Protein AF-A0A6F8PWM4-F1 (afdb_monomer_lite)

Secondary structure (DSSP, 8-state):
-----PPP-----HHHHHHTT----------S-------------------------------------SS-EEEEETTGGGTTT-TT-HHHHHHHHHHHHHT--GGGEEEEEGGG--SHHHHHHHHHHHHHTT--EEEES-TT-HHHHHHTTTSEEEE---HHHHHH-HHHHHHHHHHHHHHH-

Radius of gyration: 24.79 Å; chains: 1; bounding box: 44×79×61 Å

Foldseek 3Di:
DDDDDDPDDDDDDPVVCVLVVNPDPPPDPDDDDDDDDDDDDDDDDDDDDDDDDPPPPPPPDPDQPQPPDPAAEEEEEAPCVVCPVPPVDPLNVVVVSVCSVLNHDPVRYHYDHVNVVPDPVSLVVVLCVCVVRVHQEYEYQPVPRVSCVSNVVRHHYDHAHDSVCVVVPVVSVVVVVVVCVVVRD

Sequence (185 aa):
MVSSRTPGALKFSAGFYQVLGIGGWQLRPAFGVQSSELHPMTIEPACAMSEQTPVVLQDALPAPAVVQLASPVVLIGYGLHAFWQDEQALEWRLWVNIMQAFGWQEEQVVFVDSALLMSDDQVFASVEEVIGMGIERLLSMDEGHPINETLSEGVEILTVPNFEALLGDPYAKKSFYQQALKLFG

pLDDT: mean 70.79, std 20.14, range [33.06, 90.94]

Organism: NCBI:txid2675054

Structure (mmCIF, N/CA/C/O backbone):
data_AF-A0A6F8PWM4-F1
#
_entry.id   AF-A0A6F8PWM4-F1
#
loop_
_atom_site.group_PDB
_atom_site.id
_atom_site.type_symbol
_atom_site.label_atom_id
_atom_site.label_alt_id
_atom_site.label_comp_id
_atom_site.label_asym_id
_atom_site.label_entity_id
_atom_site.label_seq_id
_atom_site.pdbx_PDB_ins_code
_atom_site.Cartn_x
_atom_site.Cartn_y
_atom_site.Cartn_z
_atom_site.occupancy
_atom_site.B_iso_or_equiv
_atom_site.auth_seq_id
_atom_site.auth_comp_id
_atom_site.auth_asym_id
_atom_site.auth_atom_id
_atom_site.pdbx_PDB_model_num
ATOM 1 N N . MET A 1 1 ? 9.360 -7.453 47.013 1.00 40.22 1 MET A N 1
ATOM 2 C CA . MET A 1 1 ? 9.091 -8.587 46.103 1.00 40.22 1 MET A CA 1
ATOM 3 C C . MET A 1 1 ? 8.565 -8.008 44.798 1.00 40.22 1 MET A C 1
ATOM 5 O O . MET A 1 1 ? 7.446 -7.520 44.780 1.00 40.22 1 MET A O 1
ATOM 9 N N . VAL A 1 2 ? 9.402 -7.945 43.761 1.00 37.34 2 VAL A N 1
ATOM 10 C CA . VAL A 1 2 ? 9.064 -7.371 42.446 1.00 37.34 2 VAL A CA 1
ATOM 11 C C . VAL A 1 2 ? 8.951 -8.534 41.467 1.00 37.34 2 VAL A C 1
ATOM 13 O O . VAL A 1 2 ? 9.924 -9.253 41.264 1.00 37.34 2 VAL A O 1
ATOM 16 N N . SER A 1 3 ? 7.753 -8.752 40.920 1.00 44.69 3 SER A N 1
ATOM 17 C CA . SER A 1 3 ? 7.512 -9.758 39.882 1.00 44.69 3 SER A CA 1
ATOM 18 C C . SER A 1 3 ? 7.868 -9.170 38.521 1.00 44.69 3 SER A C 1
ATOM 20 O O . SER A 1 3 ? 7.163 -8.302 38.010 1.00 44.69 3 SER A O 1
ATOM 22 N N . SER A 1 4 ? 8.961 -9.641 37.934 1.00 44.44 4 SER A N 1
ATOM 23 C CA . SER A 1 4 ? 9.331 -9.400 36.542 1.00 44.44 4 SER A CA 1
ATOM 24 C C . SER A 1 4 ? 8.469 -10.276 35.624 1.00 44.44 4 SER A C 1
ATOM 26 O O . SER A 1 4 ? 8.591 -11.499 35.623 1.00 44.44 4 SER A O 1
ATOM 28 N N . ARG A 1 5 ? 7.581 -9.658 34.833 1.00 42.25 5 ARG A N 1
ATOM 29 C CA . ARG A 1 5 ? 6.903 -10.327 33.711 1.00 42.25 5 ARG A CA 1
ATOM 30 C C . ARG A 1 5 ? 7.859 -10.386 32.523 1.00 42.25 5 ARG A C 1
ATOM 32 O O . ARG A 1 5 ? 8.237 -9.358 31.972 1.00 42.25 5 ARG A O 1
ATOM 39 N N . THR A 1 6 ? 8.252 -11.594 32.149 1.00 49.81 6 THR A N 1
ATOM 40 C CA . THR A 1 6 ? 8.996 -11.902 30.925 1.00 49.81 6 THR A CA 1
ATOM 41 C C . THR A 1 6 ? 8.067 -11.753 29.709 1.00 49.81 6 THR A C 1
ATOM 43 O O . THR A 1 6 ? 6.953 -12.279 29.762 1.00 49.81 6 THR A O 1
ATOM 46 N N . PRO A 1 7 ? 8.463 -11.080 28.613 1.00 45.91 7 PRO A N 1
ATOM 47 C CA . PRO A 1 7 ? 7.689 -11.099 27.375 1.00 45.91 7 PRO A CA 1
ATOM 48 C C . PRO A 1 7 ? 7.771 -12.490 26.730 1.00 45.91 7 PRO A C 1
ATOM 50 O O . PRO A 1 7 ? 8.851 -13.069 26.594 1.00 45.91 7 PRO A O 1
ATOM 53 N N . GLY A 1 8 ? 6.610 -13.045 26.379 1.00 41.81 8 GLY A N 1
ATOM 54 C CA . GLY A 1 8 ? 6.487 -14.353 25.746 1.00 41.81 8 GLY A CA 1
ATOM 55 C C . GLY A 1 8 ? 7.193 -14.385 24.393 1.00 41.81 8 GLY A C 1
ATOM 56 O O . GLY A 1 8 ? 6.931 -13.559 23.524 1.00 41.81 8 GLY A O 1
ATOM 57 N N . ALA A 1 9 ? 8.091 -15.352 24.217 1.00 46.50 9 ALA A N 1
ATOM 58 C CA . ALA A 1 9 ? 8.705 -15.643 22.932 1.00 46.50 9 ALA A CA 1
ATOM 59 C C . ALA A 1 9 ? 7.622 -16.092 21.938 1.00 46.50 9 ALA A C 1
ATOM 61 O O . ALA A 1 9 ? 6.994 -17.138 22.127 1.00 46.50 9 ALA A O 1
ATOM 62 N N . LEU A 1 10 ? 7.411 -15.303 20.885 1.00 48.91 10 LEU A N 1
ATOM 63 C CA . LEU A 1 10 ? 6.578 -15.675 19.745 1.00 48.91 10 LEU A CA 1
ATOM 64 C C . LEU A 1 10 ? 7.180 -16.926 19.093 1.00 48.91 10 LEU A C 1
ATOM 66 O O . LEU A 1 10 ? 8.285 -16.900 18.550 1.00 48.91 10 LEU A O 1
ATOM 70 N N . LYS A 1 11 ? 6.470 -18.050 19.203 1.00 49.16 11 LYS A N 1
ATOM 71 C CA . LYS A 1 11 ? 6.853 -19.313 18.571 1.00 49.16 11 LYS A CA 1
ATOM 72 C C . LYS A 1 11 ? 6.328 -19.319 17.142 1.00 49.16 11 LYS A C 1
ATOM 74 O O . LYS A 1 11 ? 5.141 -19.527 16.919 1.00 49.16 11 LYS A O 1
ATOM 79 N N . PHE A 1 12 ? 7.222 -19.117 16.183 1.00 52.56 12 PHE A N 1
ATOM 80 C CA . PHE A 1 12 ? 6.925 -19.329 14.771 1.00 52.56 12 PHE A CA 1
ATOM 81 C C . PHE A 1 12 ? 6.742 -20.830 14.527 1.00 52.56 12 PHE A C 1
ATOM 83 O O . PHE A 1 12 ? 7.660 -21.622 14.752 1.00 52.56 12 PHE A O 1
ATOM 90 N N . SER A 1 13 ? 5.539 -21.236 14.128 1.00 56.75 13 SER A N 1
ATOM 91 C CA . SER A 1 13 ? 5.243 -22.622 13.774 1.00 56.75 13 SER A CA 1
ATOM 92 C C . SER A 1 13 ? 5.654 -22.894 12.325 1.00 56.75 13 SER A C 1
ATOM 94 O O . SER A 1 13 ? 5.599 -22.015 11.468 1.00 56.75 13 SER A O 1
ATOM 96 N N . ALA A 1 14 ? 6.057 -24.132 12.031 1.00 53.97 14 ALA A N 1
ATOM 97 C CA . ALA A 1 14 ? 6.468 -24.545 10.687 1.00 53.97 14 ALA A CA 1
ATOM 98 C C . ALA A 1 14 ? 5.367 -24.341 9.621 1.00 53.97 14 ALA A C 1
ATOM 100 O O . ALA A 1 14 ? 5.684 -24.153 8.450 1.00 53.97 14 ALA A O 1
ATOM 101 N N . GLY A 1 15 ? 4.092 -24.305 10.029 1.00 55.19 15 GLY A N 1
ATOM 102 C CA . GLY A 1 15 ? 2.960 -24.030 9.138 1.00 55.19 15 GLY A CA 1
ATOM 103 C C . GLY A 1 15 ? 2.916 -22.591 8.613 1.00 55.19 15 GLY A C 1
ATOM 104 O O . GLY A 1 15 ? 2.465 -22.370 7.495 1.00 55.19 15 GLY A O 1
ATOM 105 N N . PHE A 1 16 ? 3.461 -21.619 9.354 1.00 62.12 16 PHE A N 1
ATOM 106 C CA . PHE A 1 16 ? 3.511 -20.216 8.922 1.00 62.12 16 PHE A CA 1
ATOM 107 C C . PHE A 1 16 ? 4.359 -20.026 7.650 1.00 62.12 16 PHE A C 1
ATOM 109 O O . PHE A 1 16 ? 4.034 -19.214 6.790 1.00 62.12 16 PHE A O 1
ATOM 116 N N . TYR A 1 17 ? 5.420 -20.822 7.482 1.00 58.16 17 TYR A N 1
ATOM 117 C CA . TYR A 1 17 ? 6.299 -20.740 6.311 1.00 58.16 17 TYR A CA 1
ATOM 118 C C . TYR A 1 17 ? 5.702 -21.381 5.051 1.00 58.16 17 TYR A C 1
ATOM 120 O O . TYR A 1 17 ? 6.045 -20.969 3.943 1.00 58.16 17 TYR A O 1
ATOM 128 N N . GLN A 1 18 ? 4.787 -22.343 5.207 1.00 58.44 18 GLN A N 1
ATOM 129 C CA . GLN A 1 18 ? 4.064 -22.944 4.082 1.00 58.44 18 GLN A CA 1
ATOM 130 C C . GLN A 1 18 ? 3.085 -21.955 3.436 1.00 58.44 18 GLN A C 1
ATOM 132 O O . GLN A 1 18 ? 2.985 -21.926 2.213 1.00 58.44 18 GLN A O 1
ATOM 137 N N . VAL A 1 19 ? 2.433 -21.102 4.236 1.00 57.31 19 VAL A N 1
ATOM 138 C CA . VAL A 1 19 ? 1.506 -20.056 3.754 1.00 57.31 19 VAL A CA 1
ATOM 139 C C . VAL A 1 19 ? 2.224 -19.004 2.901 1.00 57.31 19 VAL A C 1
ATOM 141 O O . VAL A 1 19 ? 1.659 -18.479 1.951 1.00 57.31 19 VAL A O 1
ATOM 144 N N . LEU A 1 20 ? 3.505 -18.747 3.174 1.00 58.16 20 LEU A N 1
ATOM 145 C CA . LEU A 1 20 ? 4.320 -17.788 2.421 1.00 58.16 20 LEU A CA 1
ATOM 146 C C . LEU A 1 20 ? 4.862 -18.339 1.088 1.00 58.16 20 LEU A C 1
ATOM 148 O O . LEU A 1 20 ? 5.660 -17.669 0.432 1.00 58.16 20 LEU A O 1
ATOM 152 N N . GLY A 1 21 ? 4.491 -19.563 0.691 1.00 46.62 21 GLY A N 1
ATOM 153 C CA . GLY A 1 21 ? 4.995 -20.194 -0.533 1.00 46.62 21 GLY A CA 1
ATOM 154 C C . GLY A 1 21 ? 6.491 -20.529 -0.486 1.00 46.62 21 GLY A C 1
ATOM 155 O O . GLY A 1 21 ? 7.093 -20.837 -1.516 1.00 46.62 21 GLY A O 1
ATOM 156 N N . ILE A 1 22 ? 7.111 -20.492 0.700 1.00 58.56 22 ILE A N 1
ATOM 157 C CA . ILE A 1 22 ? 8.506 -20.888 0.892 1.00 58.56 22 ILE A CA 1
ATOM 158 C C . ILE A 1 22 ? 8.527 -22.413 0.973 1.00 58.56 22 ILE A C 1
ATOM 160 O O . ILE A 1 22 ? 8.371 -23.015 2.037 1.00 58.56 22 ILE A O 1
ATOM 164 N N . GLY A 1 23 ? 8.697 -23.054 -0.181 1.00 45.88 23 GLY A N 1
ATOM 165 C CA . GLY A 1 23 ? 8.936 -24.487 -0.258 1.00 45.88 23 GLY A CA 1
ATOM 166 C C . GLY A 1 23 ? 10.136 -24.888 0.605 1.00 45.88 23 GLY A C 1
ATOM 167 O O . GLY A 1 23 ? 11.262 -24.475 0.347 1.00 45.88 23 GLY A O 1
ATOM 168 N N . GLY A 1 24 ? 9.872 -25.695 1.636 1.00 48.84 24 GLY A N 1
ATOM 169 C CA . GLY A 1 24 ? 10.821 -26.597 2.290 1.00 48.84 24 GLY A CA 1
ATOM 170 C C . GLY A 1 24 ? 12.223 -26.0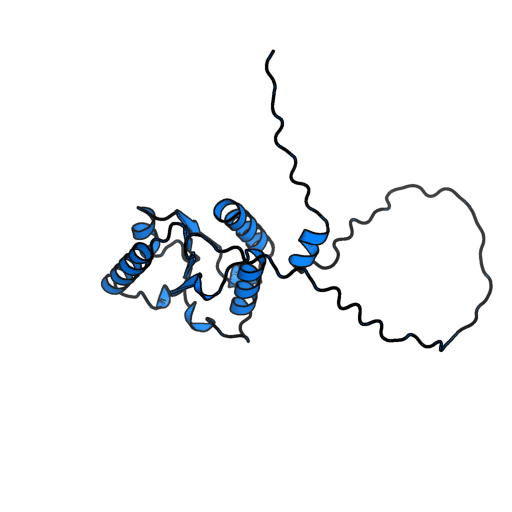57 2.573 1.00 48.84 24 GLY A C 1
ATOM 171 O O . GLY A 1 24 ? 13.198 -26.650 2.116 1.00 48.84 24 GLY A O 1
ATOM 172 N N . TRP A 1 25 ? 12.367 -25.022 3.406 1.00 50.41 25 TRP A N 1
ATOM 173 C CA . TRP A 1 25 ? 13.648 -24.794 4.083 1.00 50.41 25 TRP A CA 1
ATOM 174 C C . TRP A 1 25 ? 13.812 -25.841 5.194 1.00 50.41 25 TRP A C 1
ATOM 176 O O . TRP A 1 25 ? 13.571 -25.597 6.374 1.00 50.41 25 TRP A O 1
ATOM 186 N N . GLN A 1 26 ? 14.168 -27.066 4.798 1.00 52.44 26 GLN A N 1
ATOM 187 C CA . GLN A 1 26 ? 14.657 -28.060 5.742 1.00 52.44 26 GLN A CA 1
ATOM 188 C C . GLN A 1 26 ? 16.010 -27.580 6.266 1.00 52.44 26 GLN A C 1
ATOM 190 O O . GLN A 1 26 ? 17.011 -27.566 5.547 1.00 52.44 26 GLN A O 1
ATOM 195 N N . LEU A 1 27 ? 16.043 -27.205 7.544 1.00 43.41 27 LEU A N 1
ATOM 196 C CA . LEU A 1 27 ? 17.264 -27.218 8.340 1.00 43.41 27 LEU A CA 1
ATOM 197 C C . LEU A 1 27 ? 17.894 -28.603 8.163 1.00 43.41 27 LEU A C 1
ATOM 199 O O . LEU A 1 27 ? 17.343 -29.571 8.675 1.00 43.41 27 LEU A O 1
ATOM 203 N N . ARG A 1 28 ? 18.999 -28.719 7.412 1.00 45.25 28 ARG A N 1
ATOM 204 C CA . ARG A 1 28 ? 19.767 -29.971 7.314 1.00 45.25 28 ARG A CA 1
ATOM 205 C C . ARG A 1 28 ? 20.157 -30.408 8.731 1.00 45.25 28 ARG A C 1
ATOM 207 O O . ARG A 1 28 ? 21.016 -29.751 9.323 1.00 45.25 28 ARG A O 1
ATOM 214 N N . PRO A 1 29 ? 19.617 -31.508 9.277 1.00 44.56 29 PRO A N 1
ATOM 215 C CA . PRO A 1 29 ? 20.075 -32.036 10.543 1.00 44.56 29 PRO A CA 1
ATOM 216 C C . PRO A 1 29 ? 21.016 -33.199 10.231 1.00 44.56 29 PRO A C 1
ATOM 218 O O . PRO A 1 29 ? 20.549 -34.306 10.001 1.00 44.56 29 PRO A O 1
ATOM 221 N N . ALA A 1 30 ? 22.326 -32.947 10.160 1.00 41.34 30 ALA A N 1
ATOM 222 C CA . ALA A 1 30 ? 23.349 -33.978 10.383 1.00 41.34 30 ALA A CA 1
ATOM 223 C C . ALA A 1 30 ? 24.764 -33.373 10.363 1.00 41.34 30 ALA A C 1
ATOM 225 O O . ALA A 1 30 ? 25.497 -33.496 9.383 1.00 41.34 30 ALA A O 1
ATOM 226 N N . PHE A 1 31 ? 25.171 -32.753 11.469 1.00 40.47 31 PHE A N 1
ATOM 227 C CA . PHE A 1 31 ? 26.578 -32.747 11.877 1.00 40.47 31 PHE A CA 1
ATOM 228 C C . PHE A 1 31 ? 26.712 -33.708 13.067 1.00 40.47 31 PHE A C 1
ATOM 230 O O . PHE A 1 31 ? 26.160 -33.421 14.123 1.00 40.47 31 PHE A O 1
ATOM 237 N N . GLY A 1 32 ? 27.442 -34.819 12.872 1.00 41.25 32 GLY A N 1
ATOM 238 C CA . GLY A 1 32 ? 27.846 -35.808 13.893 1.00 41.25 32 GLY A CA 1
ATOM 239 C C . GLY A 1 32 ? 26.694 -36.691 14.399 1.00 41.25 32 GLY A C 1
ATOM 240 O O . GLY A 1 32 ? 25.660 -36.186 14.793 1.00 41.25 32 GLY A O 1
ATOM 241 N N . VAL A 1 33 ? 26.756 -38.023 14.426 1.00 38.66 33 VAL A N 1
ATOM 242 C CA . VAL A 1 33 ? 27.862 -38.904 14.812 1.00 38.66 33 VAL A CA 1
ATOM 243 C C . VAL A 1 33 ? 27.735 -40.204 14.005 1.00 38.66 33 VAL A C 1
ATOM 245 O O . VAL A 1 33 ? 26.742 -40.913 14.126 1.00 38.66 33 VAL A O 1
ATOM 248 N N . GLN A 1 34 ? 28.729 -40.524 13.172 1.00 42.25 34 GLN A N 1
ATOM 249 C CA . GLN A 1 34 ? 28.902 -41.886 12.663 1.00 42.25 34 GLN A CA 1
ATOM 250 C C . GLN A 1 34 ? 29.632 -42.701 13.728 1.00 42.25 34 GLN A C 1
ATOM 252 O O . GLN A 1 34 ? 30.751 -42.356 14.105 1.00 42.25 34 GLN A O 1
ATOM 257 N N . SER A 1 35 ? 29.021 -43.785 14.193 1.00 40.03 35 SER A N 1
ATOM 258 C CA . SER A 1 35 ? 29.723 -44.924 14.787 1.00 40.03 35 SER A CA 1
ATOM 259 C C . SER A 1 35 ? 28.846 -46.170 14.658 1.00 40.03 35 SER A C 1
ATOM 261 O O . SER A 1 35 ? 27.908 -46.319 15.429 1.00 40.03 35 SER A O 1
ATOM 263 N N . SER A 1 36 ? 29.223 -47.014 13.686 1.00 37.19 36 SER A N 1
ATOM 264 C CA . SER A 1 36 ? 29.022 -48.476 13.595 1.00 37.19 36 SER A CA 1
ATOM 265 C C . SER A 1 36 ? 27.563 -48.980 13.455 1.00 37.19 36 SER A C 1
ATOM 267 O O . SER A 1 36 ? 26.665 -48.489 14.112 1.00 37.19 36 SER A O 1
ATOM 269 N N . GLU A 1 37 ? 27.191 -49.932 12.594 1.00 34.88 37 GLU A N 1
ATOM 270 C CA . GLU A 1 37 ? 27.877 -51.143 12.134 1.00 34.88 37 GLU A CA 1
ATOM 271 C C . GLU A 1 37 ? 27.475 -51.570 10.703 1.00 34.88 37 GLU A C 1
ATOM 273 O O . GLU A 1 37 ? 26.438 -51.196 10.162 1.00 34.88 37 GLU A O 1
ATOM 278 N N . LEU A 1 38 ? 28.359 -52.378 10.117 1.00 37.97 38 LEU A N 1
ATOM 279 C CA . LEU A 1 38 ? 28.325 -53.032 8.806 1.00 37.97 38 LEU A CA 1
ATOM 280 C C . LEU A 1 38 ? 27.125 -53.985 8.608 1.00 37.97 38 LEU A C 1
ATOM 282 O O . LEU A 1 38 ? 26.791 -54.733 9.520 1.00 37.97 38 LEU A O 1
ATOM 286 N N . HIS A 1 39 ? 26.557 -54.041 7.393 1.00 38.94 39 HIS A N 1
ATOM 287 C CA . HIS A 1 39 ? 26.668 -55.183 6.454 1.00 38.94 39 HIS A CA 1
ATOM 288 C C . HIS A 1 39 ? 25.969 -54.895 5.096 1.00 38.94 39 HIS A C 1
ATOM 290 O O . HIS A 1 39 ? 24.945 -54.211 5.070 1.00 38.94 39 HIS A O 1
ATOM 296 N N . PRO A 1 40 ? 26.514 -55.393 3.962 1.00 43.09 40 PRO A N 1
ATOM 297 C CA . PRO A 1 40 ? 26.033 -55.116 2.607 1.00 43.09 40 PRO A CA 1
ATOM 298 C C . PRO A 1 40 ? 25.131 -56.221 2.017 1.00 43.09 40 PRO A C 1
ATOM 300 O O . PRO A 1 40 ? 25.273 -57.387 2.360 1.00 43.09 40 PRO A O 1
ATOM 303 N N . MET A 1 41 ? 24.317 -55.806 1.033 1.00 36.62 41 MET A N 1
ATOM 304 C CA . MET A 1 41 ? 23.701 -56.560 -0.082 1.00 36.62 41 MET A CA 1
ATOM 305 C C . MET A 1 41 ? 22.840 -57.798 0.217 1.00 36.62 41 MET A C 1
ATOM 307 O O . MET A 1 41 ? 23.334 -58.774 0.770 1.00 36.62 41 MET A O 1
ATOM 311 N N . THR A 1 42 ? 21.624 -57.834 -0.366 1.00 34.97 42 THR A N 1
ATOM 312 C CA . THR A 1 42 ? 21.201 -58.851 -1.372 1.00 34.97 42 THR A CA 1
ATOM 313 C C . THR A 1 42 ? 19.686 -58.793 -1.687 1.00 34.97 42 THR A C 1
ATOM 315 O O . THR A 1 42 ? 18.864 -59.097 -0.833 1.00 34.97 42 THR A O 1
ATOM 318 N N . ILE A 1 43 ? 19.393 -58.459 -2.959 1.00 40.47 43 ILE A N 1
ATOM 319 C CA . ILE A 1 43 ? 18.322 -58.938 -3.875 1.00 40.47 43 ILE A CA 1
ATOM 320 C C . ILE A 1 43 ? 16.851 -58.471 -3.682 1.00 40.47 43 ILE A C 1
ATOM 322 O O . ILE A 1 43 ? 16.141 -58.917 -2.791 1.00 40.47 43 ILE A O 1
ATOM 326 N N . GLU A 1 44 ? 16.438 -57.574 -4.600 1.00 41.50 44 GLU A N 1
ATOM 327 C CA . GLU A 1 44 ? 15.245 -57.539 -5.500 1.00 41.50 44 GLU A CA 1
ATOM 328 C C . GLU A 1 44 ? 14.087 -58.568 -5.326 1.00 41.50 44 GLU A C 1
ATOM 330 O O . GLU A 1 44 ? 14.343 -59.685 -4.889 1.00 41.50 44 GLU A O 1
ATOM 335 N N . PRO A 1 45 ? 12.816 -58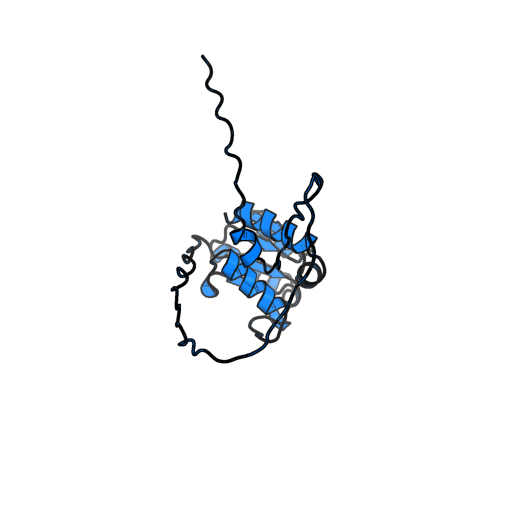.280 -5.736 1.00 45.50 45 PRO A N 1
ATOM 336 C CA . PRO A 1 45 ? 12.480 -57.756 -7.070 1.00 45.50 45 PRO A CA 1
ATOM 337 C C . PRO A 1 45 ? 11.324 -56.742 -7.193 1.00 45.50 45 PRO A C 1
ATOM 339 O O . PRO A 1 45 ? 10.602 -56.400 -6.260 1.00 45.50 45 PRO A O 1
ATOM 342 N N . ALA A 1 46 ? 11.229 -56.254 -8.428 1.00 38.09 46 ALA A N 1
ATOM 343 C CA . ALA A 1 46 ? 10.427 -55.166 -8.950 1.00 38.09 46 ALA A CA 1
ATOM 344 C C . ALA A 1 46 ? 8.916 -55.435 -9.115 1.00 38.09 46 ALA A C 1
ATOM 346 O O . ALA A 1 46 ? 8.476 -56.545 -9.389 1.00 38.09 46 ALA A O 1
ATOM 347 N N . CYS A 1 47 ? 8.195 -54.309 -9.102 1.00 33.06 47 CYS A N 1
ATOM 348 C CA . CYS A 1 47 ? 7.003 -53.957 -9.880 1.00 33.06 47 CYS A CA 1
ATOM 349 C C . CYS A 1 47 ? 5.689 -54.745 -9.709 1.00 33.06 47 CYS A C 1
ATOM 351 O O . CYS A 1 47 ? 5.438 -55.753 -10.356 1.00 33.06 47 CYS A O 1
ATOM 353 N N . ALA A 1 48 ? 4.771 -54.045 -9.036 1.00 39.62 48 ALA A N 1
ATOM 354 C CA . ALA A 1 48 ? 3.604 -53.396 -9.645 1.00 39.62 48 ALA A CA 1
ATOM 355 C C . ALA A 1 48 ? 2.220 -54.000 -9.360 1.00 39.62 48 ALA A C 1
ATOM 357 O O . ALA A 1 48 ? 1.940 -55.166 -9.601 1.00 39.62 48 ALA A O 1
ATOM 358 N N . MET A 1 49 ? 1.350 -53.050 -8.996 1.00 40.34 49 MET A N 1
ATOM 359 C CA . MET A 1 49 ? -0.113 -53.061 -8.970 1.00 40.34 49 MET A CA 1
ATOM 360 C C . MET A 1 49 ? -0.757 -53.660 -7.718 1.00 40.34 49 MET A C 1
ATOM 362 O O . MET A 1 49 ? -1.119 -54.826 -7.681 1.00 40.34 49 MET A O 1
ATOM 366 N N . SER A 1 50 ? -0.998 -52.787 -6.735 1.00 40.00 50 SER A N 1
ATOM 367 C CA . SER A 1 50 ? -2.179 -52.900 -5.880 1.00 40.00 50 SER A CA 1
ATOM 368 C C . SER A 1 50 ? -2.914 -51.569 -5.849 1.00 40.00 50 SER A C 1
ATOM 370 O O . SER A 1 50 ? -2.336 -50.512 -5.596 1.00 40.00 50 SER A O 1
ATOM 372 N N . GLU A 1 51 ? -4.195 -51.683 -6.163 1.00 45.12 51 GLU A N 1
ATOM 373 C CA . GLU A 1 51 ? -5.251 -50.688 -6.116 1.00 45.12 51 GLU A CA 1
ATOM 374 C C . GLU A 1 51 ? -5.193 -49.827 -4.851 1.00 45.12 51 GLU A C 1
ATOM 376 O O . GLU A 1 51 ? -5.214 -50.331 -3.728 1.00 45.12 51 GLU A O 1
ATOM 381 N N . GLN A 1 52 ? -5.181 -48.508 -5.034 1.00 40.69 52 GLN A N 1
ATOM 382 C CA . GLN A 1 52 ? -5.505 -47.567 -3.972 1.00 40.69 52 GLN A CA 1
ATOM 383 C C . GLN A 1 52 ? -6.590 -46.624 -4.481 1.00 40.69 52 GLN A C 1
ATOM 385 O O . GLN A 1 52 ? -6.372 -45.744 -5.311 1.00 40.69 52 GLN A O 1
ATOM 390 N N . THR A 1 53 ? -7.789 -46.897 -3.979 1.00 42.09 53 THR A N 1
ATOM 391 C CA . THR A 1 53 ? -8.927 -45.991 -3.817 1.00 42.09 53 THR A CA 1
ATOM 392 C C . THR A 1 53 ? -8.512 -44.519 -3.715 1.00 42.09 53 THR A C 1
ATOM 394 O O . THR A 1 53 ? -7.655 -44.207 -2.882 1.00 42.09 53 THR A O 1
ATOM 397 N N . PRO A 1 54 ? -9.145 -43.592 -4.461 1.00 37.00 54 PRO A N 1
ATOM 398 C CA . PRO A 1 54 ? -8.961 -42.173 -4.214 1.00 37.00 54 PRO A CA 1
ATOM 399 C C . PRO A 1 54 ? -9.619 -41.842 -2.873 1.00 37.00 54 PRO A C 1
ATOM 401 O O . PRO A 1 54 ? -10.835 -41.689 -2.769 1.00 37.00 54 PRO A O 1
ATOM 404 N N . VAL A 1 55 ? -8.809 -41.771 -1.820 1.00 39.72 55 VAL A N 1
ATOM 405 C CA . VAL A 1 55 ? -9.225 -41.162 -0.562 1.00 39.72 55 VAL A CA 1
ATOM 406 C C . VAL A 1 55 ? -9.309 -39.667 -0.835 1.00 39.72 55 VAL A C 1
ATOM 408 O O . VAL A 1 55 ? -8.307 -38.955 -0.838 1.00 39.72 55 VAL A O 1
ATOM 411 N N . VAL A 1 56 ? -10.526 -39.209 -1.120 1.00 43.78 56 VAL A N 1
ATOM 412 C CA . VAL A 1 56 ? -10.910 -37.802 -1.048 1.00 43.78 56 VAL A CA 1
ATOM 413 C C . VAL A 1 56 ? -10.800 -37.402 0.421 1.00 43.78 56 VAL A C 1
ATOM 415 O O . VAL A 1 56 ? -11.758 -37.470 1.185 1.00 43.78 56 VAL A O 1
ATOM 418 N N . LEU A 1 57 ? -9.588 -37.043 0.838 1.00 43.19 57 LEU A N 1
ATOM 419 C CA . LEU A 1 57 ? -9.330 -36.341 2.088 1.00 43.19 57 LEU A CA 1
ATOM 420 C C . LEU A 1 57 ? -9.592 -34.862 1.801 1.00 43.19 57 LEU A C 1
ATOM 422 O O . LEU A 1 57 ? -8.684 -34.052 1.641 1.00 43.19 57 LEU A O 1
ATOM 426 N N . GLN A 1 58 ? -10.874 -34.534 1.650 1.00 42.34 58 GLN A N 1
ATOM 427 C CA . GLN A 1 58 ? -11.347 -33.159 1.696 1.00 42.34 58 GLN A CA 1
ATOM 428 C C . GLN A 1 58 ? -11.407 -32.778 3.176 1.00 42.34 58 GLN A C 1
ATOM 430 O O . GLN A 1 58 ? -12.471 -32.693 3.783 1.00 42.34 58 GLN A O 1
ATOM 435 N N . ASP A 1 59 ? -10.218 -32.653 3.771 1.00 37.19 59 ASP A N 1
ATOM 436 C CA . ASP A 1 59 ? -10.043 -31.945 5.028 1.00 37.19 59 ASP A CA 1
ATOM 437 C C . ASP A 1 59 ? -10.398 -30.498 4.704 1.00 37.19 59 ASP A C 1
ATOM 439 O O . ASP A 1 59 ? -9.693 -29.808 3.960 1.00 37.19 59 ASP A O 1
ATOM 443 N N . ALA A 1 60 ? -11.599 -30.108 5.119 1.00 43.44 60 ALA A N 1
ATOM 444 C CA . ALA A 1 60 ? -12.074 -28.751 5.010 1.00 43.44 60 ALA A CA 1
ATOM 445 C C . ALA A 1 60 ? -11.082 -27.870 5.769 1.00 43.44 60 ALA A C 1
ATOM 447 O O . ALA A 1 60 ? -11.126 -27.788 6.997 1.00 43.44 60 ALA A O 1
ATOM 448 N N . LEU A 1 61 ? -10.175 -27.242 5.013 1.00 50.62 61 LEU A N 1
ATOM 449 C CA . LEU A 1 61 ? -9.377 -26.115 5.467 1.00 50.62 61 LEU A CA 1
ATOM 450 C C . LEU A 1 61 ? -10.312 -25.213 6.279 1.00 50.62 61 LEU A C 1
ATOM 452 O O . LEU A 1 61 ? -11.377 -24.853 5.761 1.00 50.62 61 LEU A O 1
ATOM 456 N N . PRO A 1 62 ? -9.978 -24.870 7.536 1.00 46.19 62 PRO A N 1
ATOM 457 C CA . PRO A 1 62 ? -10.741 -23.859 8.239 1.00 46.19 62 PRO A CA 1
ATOM 458 C C . PRO A 1 62 ? -10.715 -22.625 7.344 1.00 46.19 62 PRO A C 1
ATOM 460 O O . PRO A 1 62 ? -9.636 -22.142 6.991 1.00 46.19 62 PRO A O 1
ATOM 463 N N . ALA A 1 63 ? -11.898 -22.187 6.906 1.00 48.34 63 ALA A N 1
ATOM 464 C CA . ALA A 1 63 ? -12.041 -20.951 6.157 1.00 48.34 63 ALA A CA 1
ATOM 465 C C . ALA A 1 63 ? -11.213 -19.885 6.888 1.00 48.34 63 ALA A C 1
ATOM 467 O O . ALA A 1 63 ? -11.319 -19.817 8.122 1.00 48.34 63 ALA A O 1
ATOM 468 N N . PRO A 1 64 ? -10.348 -19.124 6.188 1.00 51.28 64 PRO A N 1
ATOM 469 C CA . PRO A 1 64 ? -9.593 -18.065 6.836 1.00 51.28 64 PRO A CA 1
ATOM 470 C C . PRO A 1 64 ? -10.612 -17.218 7.586 1.00 51.28 64 PRO A C 1
ATOM 472 O O . PRO A 1 64 ? -11.600 -16.776 6.998 1.00 51.28 64 PRO A O 1
ATOM 475 N N . ALA A 1 65 ? -10.452 -17.117 8.907 1.00 48.78 65 ALA A N 1
ATOM 476 C CA . ALA A 1 65 ? -11.337 -16.307 9.718 1.00 48.78 65 ALA A CA 1
ATOM 477 C C . ALA A 1 65 ? -11.269 -14.901 9.128 1.00 48.78 65 ALA A C 1
ATOM 479 O O . ALA A 1 65 ? -10.217 -14.270 9.173 1.00 48.78 65 ALA A O 1
ATOM 480 N N . VAL A 1 66 ? -12.354 -14.475 8.482 1.00 51.59 66 VAL A N 1
ATOM 481 C CA . VAL A 1 66 ? -12.431 -13.172 7.834 1.00 51.59 66 VAL A CA 1
ATOM 482 C C . VAL A 1 66 ? -12.293 -12.149 8.949 1.00 51.59 66 VAL A C 1
ATOM 484 O O . VAL A 1 66 ? -13.188 -12.008 9.787 1.00 51.59 66 VAL A O 1
ATOM 487 N N . VAL A 1 67 ? -11.135 -11.500 9.017 1.00 56.38 67 VAL A N 1
ATOM 488 C CA . VAL A 1 67 ? -10.894 -10.451 9.996 1.00 56.38 67 VAL A CA 1
ATOM 489 C C . VAL A 1 67 ? -11.578 -9.221 9.429 1.00 56.38 67 VAL A C 1
ATOM 491 O O . VAL A 1 67 ? -11.048 -8.556 8.546 1.00 56.38 67 VAL A O 1
ATOM 494 N N . GLN A 1 68 ? -12.795 -8.936 9.894 1.00 54.47 68 GLN A N 1
ATOM 495 C CA . GLN A 1 68 ? -13.414 -7.654 9.590 1.00 54.47 68 GLN A CA 1
ATOM 496 C C . GLN A 1 68 ? -12.586 -6.572 10.273 1.00 54.47 68 GLN A C 1
ATOM 498 O O . GLN A 1 68 ? -12.633 -6.414 11.494 1.00 54.47 68 GLN A O 1
ATOM 503 N N . LEU A 1 69 ? -11.804 -5.851 9.476 1.00 62.12 69 LEU A N 1
ATOM 504 C CA . LEU A 1 69 ? -11.175 -4.628 9.935 1.00 62.12 69 LEU A CA 1
ATOM 505 C C . LEU A 1 69 ? -12.260 -3.632 10.351 1.00 62.12 69 LEU A C 1
ATOM 507 O O . LEU A 1 69 ? -13.291 -3.507 9.690 1.00 62.12 69 LEU A O 1
ATOM 511 N N . ALA A 1 70 ? -12.012 -2.927 11.453 1.00 64.38 70 ALA A N 1
ATOM 512 C CA . ALA A 1 70 ? -12.886 -1.856 11.918 1.00 64.38 70 ALA A CA 1
ATOM 513 C C . ALA A 1 70 ? -12.840 -0.623 10.995 1.00 64.38 70 ALA A C 1
ATOM 515 O O . ALA A 1 70 ? -13.782 0.165 10.994 1.00 64.38 70 ALA A O 1
ATOM 516 N N . SER A 1 71 ? -11.768 -0.479 10.211 1.00 75.62 71 SER A N 1
ATOM 517 C CA . SER A 1 71 ? -11.516 0.641 9.307 1.00 75.62 71 SER A CA 1
ATOM 518 C C . SER A 1 71 ? -11.029 0.146 7.932 1.00 75.62 71 SER A C 1
ATOM 520 O O . SER A 1 71 ? -10.305 -0.853 7.864 1.00 75.62 71 SER A O 1
ATOM 522 N N . PRO A 1 72 ? -11.442 0.800 6.829 1.00 84.31 72 PRO A N 1
ATOM 523 C CA . PRO A 1 72 ? -10.964 0.456 5.495 1.00 84.31 72 PRO A CA 1
ATOM 524 C C . PRO A 1 72 ? -9.469 0.771 5.338 1.00 84.31 72 PRO A C 1
ATOM 526 O O . PRO A 1 72 ? -8.927 1.639 6.023 1.00 84.31 72 PRO A O 1
ATOM 529 N N . VAL A 1 73 ? -8.800 0.055 4.436 1.00 86.69 73 VAL A N 1
ATOM 530 C CA . VAL A 1 73 ? -7.373 0.212 4.123 1.00 86.69 73 VAL A CA 1
ATOM 531 C C . VAL A 1 73 ? -7.240 0.940 2.797 1.00 86.69 73 VAL A C 1
ATOM 533 O O . VAL A 1 73 ? -7.746 0.461 1.785 1.00 86.69 73 VAL A O 1
ATOM 536 N N . VAL A 1 74 ? -6.518 2.058 2.768 1.00 89.00 74 VAL A N 1
ATOM 537 C CA . VAL A 1 74 ? -6.163 2.712 1.500 1.00 89.00 74 VAL A CA 1
ATOM 538 C C . VAL A 1 74 ? -4.760 2.331 1.075 1.00 89.00 74 VAL A C 1
ATOM 540 O O . VAL A 1 74 ? -3.828 2.412 1.875 1.00 89.00 74 VAL A O 1
ATOM 543 N N . LEU A 1 75 ? -4.614 1.958 -0.195 1.00 90.00 75 LEU A N 1
ATOM 544 C CA . LEU A 1 75 ? -3.331 1.836 -0.871 1.00 90.00 75 LEU A CA 1
ATOM 545 C C . LEU A 1 75 ? -3.153 2.998 -1.852 1.00 90.00 75 LEU A C 1
ATOM 547 O O . LEU A 1 75 ? -3.908 3.123 -2.816 1.00 90.00 75 LEU A O 1
ATOM 551 N N . ILE A 1 76 ? -2.122 3.808 -1.624 1.00 90.12 76 ILE A N 1
ATOM 552 C CA . ILE A 1 76 ? -1.648 4.833 -2.553 1.00 90.12 76 ILE A CA 1
ATOM 553 C C . ILE A 1 76 ? -0.432 4.296 -3.298 1.00 90.12 76 ILE A C 1
ATOM 555 O O . ILE A 1 76 ? 0.496 3.765 -2.687 1.00 90.12 76 ILE A O 1
ATOM 559 N N . GLY A 1 77 ? -0.400 4.458 -4.614 1.00 89.19 77 GLY A N 1
ATOM 560 C CA . GLY A 1 77 ? 0.752 4.070 -5.416 1.00 89.19 77 GLY A CA 1
ATOM 561 C C . GLY A 1 77 ? 0.651 4.564 -6.847 1.00 89.19 77 GLY A C 1
ATOM 562 O O . GLY A 1 77 ? -0.423 4.937 -7.309 1.00 89.19 77 GLY A O 1
ATOM 563 N N . TYR A 1 78 ? 1.777 4.541 -7.549 1.00 86.56 78 TYR A N 1
ATOM 564 C CA . TYR A 1 78 ? 1.854 4.990 -8.932 1.00 86.56 78 TYR A CA 1
ATOM 565 C C . TYR A 1 78 ? 1.478 3.871 -9.907 1.00 86.56 78 TYR A C 1
ATOM 567 O O . TYR A 1 78 ? 2.064 2.786 -9.869 1.00 86.56 78 TYR A O 1
ATOM 575 N N . GLY A 1 79 ? 0.537 4.142 -10.811 1.00 83.44 79 GLY A N 1
ATOM 576 C CA . GLY A 1 79 ? 0.149 3.224 -11.880 1.00 83.44 79 GLY A CA 1
ATOM 577 C C . GLY A 1 79 ? -0.651 2.016 -11.396 1.00 83.44 79 GLY A C 1
ATOM 578 O O . GLY A 1 79 ? -0.696 1.001 -12.094 1.00 83.44 79 GLY A O 1
ATOM 579 N N . LEU A 1 80 ? -1.284 2.108 -10.220 1.00 84.38 80 LEU A N 1
ATOM 580 C CA . LEU A 1 80 ? -2.131 1.041 -9.673 1.00 84.38 80 LEU A CA 1
ATOM 581 C C . LEU A 1 80 ? -3.269 0.674 -10.631 1.00 84.38 80 LEU A C 1
ATOM 583 O O . LEU A 1 80 ? -3.641 -0.494 -10.736 1.00 84.38 80 LEU A O 1
ATOM 587 N N . HIS A 1 81 ? -3.790 1.652 -11.376 1.00 85.31 81 HIS A N 1
ATOM 588 C CA . HIS A 1 81 ? -4.882 1.444 -12.319 1.00 85.31 81 HIS A CA 1
ATOM 589 C C . HIS A 1 81 ? -4.521 0.478 -13.459 1.00 85.31 81 HIS A C 1
ATOM 591 O O . HIS A 1 81 ? -5.410 -0.140 -14.036 1.00 85.31 81 HIS A O 1
ATOM 597 N N . ALA A 1 82 ? -3.232 0.309 -13.781 1.00 83.44 82 ALA A N 1
ATOM 598 C CA . ALA A 1 82 ? -2.794 -0.542 -14.887 1.00 83.44 82 ALA A CA 1
ATOM 599 C C . ALA A 1 82 ? -2.970 -2.047 -14.621 1.00 83.44 82 ALA A C 1
ATOM 601 O O . ALA A 1 82 ? -3.070 -2.818 -15.572 1.00 83.44 82 ALA A O 1
ATOM 602 N N . PHE A 1 83 ? -2.995 -2.462 -13.352 1.00 83.06 83 PHE A N 1
ATOM 603 C CA . PHE A 1 83 ? -3.097 -3.871 -12.950 1.00 83.06 83 PHE A CA 1
ATOM 604 C C . PHE A 1 83 ? -4.205 -4.132 -11.918 1.00 83.06 83 PHE A C 1
ATOM 606 O O . PHE A 1 83 ? -4.387 -5.264 -11.471 1.00 83.06 83 PHE A O 1
ATOM 613 N N . TRP A 1 84 ? -4.951 -3.102 -11.519 1.00 83.38 84 TRP A N 1
ATOM 614 C CA . TRP A 1 84 ? -6.091 -3.232 -10.618 1.00 83.38 84 TRP A CA 1
ATOM 615 C C . TRP A 1 84 ? -7.155 -4.161 -11.220 1.00 83.38 84 TRP A C 1
ATOM 617 O O . TRP A 1 84 ? -7.627 -3.929 -12.330 1.00 83.38 84 TRP A O 1
ATOM 627 N N . GLN A 1 85 ? -7.528 -5.213 -10.481 1.00 79.94 85 GLN A N 1
ATOM 628 C CA . GLN A 1 85 ? -8.462 -6.265 -10.920 1.00 79.94 85 GLN A CA 1
ATOM 629 C C . GLN A 1 85 ? -8.010 -7.089 -12.143 1.00 79.94 85 GLN A C 1
ATOM 631 O O . GLN A 1 85 ? -8.813 -7.833 -12.709 1.00 79.94 85 GLN A O 1
ATOM 636 N N . ASP A 1 86 ? -6.734 -7.025 -12.538 1.00 87.50 86 ASP A N 1
ATOM 637 C CA . ASP A 1 86 ? -6.203 -7.875 -13.607 1.00 87.50 86 ASP A CA 1
ATOM 638 C C . ASP A 1 86 ? -5.653 -9.199 -13.050 1.00 87.50 86 ASP A C 1
ATOM 640 O O . ASP A 1 86 ? -4.533 -9.284 -12.548 1.00 87.50 86 ASP A O 1
ATOM 644 N N . GLU A 1 87 ? -6.417 -10.283 -13.194 1.00 84.50 87 GLU A N 1
ATOM 645 C CA . GLU A 1 87 ? -6.019 -11.634 -12.769 1.00 84.50 87 GLU A CA 1
ATOM 646 C C . GLU A 1 87 ? -4.757 -12.176 -13.466 1.00 84.50 87 GLU A C 1
ATOM 648 O O . GLU A 1 87 ? -4.165 -13.163 -13.000 1.00 84.50 87 GLU A O 1
ATOM 653 N N . GLN A 1 88 ? -4.328 -11.580 -14.581 1.00 87.38 88 GLN A N 1
ATOM 654 C CA . GLN A 1 88 ? -3.097 -11.958 -15.276 1.00 87.38 88 GLN A CA 1
ATOM 655 C C . GLN A 1 88 ? -1.865 -11.219 -14.742 1.00 87.38 88 GLN A C 1
ATOM 657 O O . GLN A 1 88 ? -0.756 -11.747 -14.873 1.00 87.38 88 GLN A O 1
ATOM 662 N N . ALA A 1 89 ? -2.044 -10.066 -14.095 1.00 89.00 89 ALA A N 1
ATOM 663 C CA . ALA A 1 89 ? -0.949 -9.281 -13.544 1.00 89.00 89 ALA A CA 1
ATOM 664 C C . ALA A 1 89 ? -0.338 -9.950 -12.300 1.00 89.00 89 ALA A C 1
ATOM 666 O O . ALA A 1 89 ? -1.032 -10.445 -11.403 1.00 89.00 89 ALA A O 1
ATOM 667 N N . LEU A 1 90 ? 0.994 -9.977 -12.227 1.00 89.12 90 LEU A N 1
ATOM 668 C CA . LEU A 1 90 ? 1.711 -10.592 -11.103 1.00 89.12 90 LEU A CA 1
ATOM 669 C C . LEU A 1 90 ? 1.585 -9.742 -9.835 1.00 89.12 90 LEU A C 1
ATOM 671 O O . LEU A 1 90 ? 1.498 -10.282 -8.731 1.00 89.12 90 LEU A O 1
ATOM 675 N N . GLU A 1 91 ? 1.544 -8.427 -10.010 1.00 89.38 91 GLU A N 1
ATOM 676 C CA . GLU A 1 91 ? 1.335 -7.401 -8.997 1.00 89.38 91 GLU A CA 1
ATOM 677 C C . GLU A 1 91 ? -0.030 -7.587 -8.330 1.00 89.38 91 GLU A C 1
ATOM 679 O O . GLU A 1 91 ? -0.117 -7.642 -7.102 1.00 89.38 91 GLU A O 1
ATOM 684 N N . TRP A 1 92 ? -1.074 -7.806 -9.137 1.00 89.38 92 TRP A N 1
ATOM 685 C CA . TRP A 1 92 ? -2.419 -8.089 -8.644 1.00 89.38 92 TRP A CA 1
ATOM 686 C C . TRP A 1 92 ? -2.476 -9.382 -7.834 1.00 89.38 92 TRP A C 1
ATOM 688 O O . TRP A 1 92 ? -2.958 -9.394 -6.702 1.00 89.38 92 TRP A O 1
ATOM 698 N N . ARG A 1 93 ? -1.902 -10.473 -8.356 1.00 89.31 93 ARG A N 1
ATOM 699 C CA . ARG A 1 93 ? -1.828 -11.754 -7.627 1.00 89.31 93 ARG A CA 1
ATOM 700 C C . ARG A 1 93 ? -1.069 -11.625 -6.311 1.00 89.31 93 ARG A C 1
ATOM 702 O O . ARG A 1 93 ? -1.457 -12.228 -5.311 1.00 89.31 93 ARG A O 1
ATOM 709 N N . LEU A 1 94 ? 0.020 -10.858 -6.297 1.00 88.81 94 LEU A N 1
ATOM 710 C CA . LEU A 1 94 ? 0.769 -10.575 -5.077 1.00 88.81 94 LEU A CA 1
ATOM 711 C C . LEU A 1 94 ? -0.099 -9.817 -4.069 1.00 88.81 94 LEU A C 1
ATOM 713 O O . LEU A 1 94 ? -0.099 -10.177 -2.892 1.00 88.81 94 LEU A O 1
ATOM 717 N N . TRP A 1 95 ? -0.847 -8.817 -4.526 1.00 89.50 95 TRP A N 1
ATOM 718 C CA . TRP A 1 95 ? -1.760 -8.065 -3.678 1.00 89.50 95 TRP A CA 1
ATOM 719 C C . TRP A 1 95 ? -2.882 -8.939 -3.100 1.00 89.50 95 TRP A C 1
ATOM 721 O O . TRP A 1 95 ? -3.114 -8.918 -1.893 1.00 89.50 95 TRP A O 1
ATOM 731 N N . VAL A 1 96 ? -3.511 -9.790 -3.914 1.00 88.00 96 VAL A N 1
ATOM 732 C CA . VAL A 1 96 ? -4.518 -10.759 -3.446 1.00 88.00 96 VAL A CA 1
ATOM 733 C C . VAL A 1 96 ? -3.939 -11.694 -2.383 1.00 88.00 96 VAL A C 1
ATOM 735 O O . VAL A 1 96 ? -4.581 -11.934 -1.363 1.00 88.00 96 VAL A O 1
ATOM 738 N N . ASN A 1 97 ? -2.702 -12.167 -2.556 1.00 89.31 97 ASN A N 1
ATOM 739 C CA . ASN A 1 97 ? -2.033 -12.982 -1.538 1.00 89.31 97 ASN A CA 1
ATOM 740 C C . ASN A 1 97 ? -1.804 -12.210 -0.230 1.00 89.31 97 ASN A C 1
ATOM 742 O O . ASN A 1 97 ? -1.950 -12.782 0.849 1.00 89.31 97 ASN A O 1
ATOM 746 N N . ILE A 1 98 ? -1.463 -10.920 -0.312 1.00 87.69 98 ILE A N 1
ATOM 747 C CA . ILE A 1 98 ? -1.341 -10.046 0.861 1.00 87.69 98 ILE A CA 1
ATOM 748 C C . ILE A 1 98 ? -2.703 -9.919 1.554 1.00 87.69 98 ILE A C 1
ATOM 750 O O . ILE A 1 98 ? -2.788 -10.188 2.751 1.00 87.69 98 ILE A O 1
ATOM 754 N N . MET A 1 99 ? -3.773 -9.605 0.816 1.00 87.38 99 MET A N 1
ATOM 755 C CA . MET A 1 99 ? -5.128 -9.515 1.376 1.00 87.38 99 MET A CA 1
ATOM 756 C C . MET A 1 99 ? -5.537 -10.814 2.074 1.00 87.38 99 MET A C 1
ATOM 758 O O . MET A 1 99 ? -6.007 -10.778 3.208 1.00 87.38 99 MET A O 1
ATOM 762 N N . GLN A 1 100 ? -5.278 -11.969 1.456 1.00 87.12 100 GLN A N 1
ATOM 763 C CA . GLN A 1 100 ? -5.550 -13.276 2.060 1.00 87.12 100 GLN A CA 1
ATOM 764 C C . GLN A 1 100 ? -4.723 -13.528 3.327 1.00 87.12 100 GLN A C 1
ATOM 766 O O . GLN A 1 100 ? -5.250 -14.069 4.298 1.00 87.12 100 GLN A O 1
ATOM 771 N N . ALA A 1 101 ? -3.450 -13.124 3.349 1.00 85.50 101 ALA A N 1
ATOM 772 C CA . ALA A 1 101 ? -2.582 -13.289 4.514 1.00 85.50 101 ALA A CA 1
ATOM 773 C C . ALA A 1 101 ? -3.049 -12.463 5.724 1.00 85.50 101 ALA A C 1
ATOM 775 O O . ALA A 1 101 ? -2.886 -12.909 6.860 1.00 85.50 101 ALA A O 1
ATOM 776 N N . PHE A 1 102 ? -3.639 -11.288 5.485 1.00 83.50 102 PHE A N 1
ATOM 777 C CA . PHE A 1 102 ? -4.190 -10.426 6.535 1.00 83.50 102 PHE A CA 1
ATOM 778 C C . PHE A 1 102 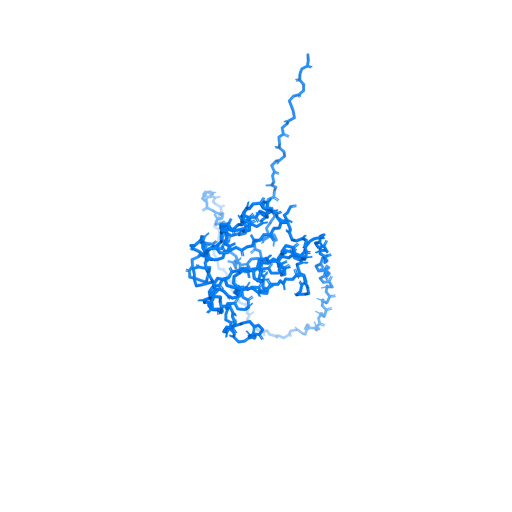? -5.701 -10.606 6.765 1.00 83.50 102 PHE A C 1
ATOM 780 O O . PHE A 1 102 ? -6.249 -10.030 7.702 1.00 83.50 102 PHE A O 1
ATOM 787 N N . GLY A 1 103 ? -6.374 -11.419 5.948 1.00 83.44 103 GLY A N 1
ATOM 788 C CA . GLY A 1 103 ? -7.819 -11.638 6.024 1.00 83.44 103 GLY A CA 1
ATOM 789 C C . GLY A 1 103 ? -8.661 -10.434 5.588 1.00 83.44 103 GLY A C 1
ATOM 790 O O . GLY A 1 103 ? -9.806 -10.326 6.024 1.00 83.44 103 GLY A O 1
ATOM 791 N N . TRP A 1 104 ? -8.110 -9.538 4.762 1.00 86.12 104 TRP A N 1
ATOM 792 C CA . TRP A 1 104 ? -8.808 -8.359 4.243 1.00 86.12 104 TRP A CA 1
ATOM 793 C C . TRP A 1 104 ? -9.788 -8.742 3.136 1.00 86.12 104 TRP A C 1
ATOM 795 O O . TRP A 1 104 ? -9.488 -9.584 2.288 1.00 86.12 104 TRP A O 1
ATOM 805 N N . GLN A 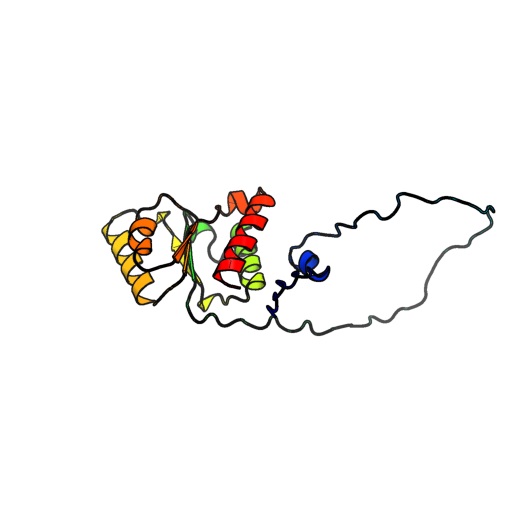1 105 ? -10.951 -8.094 3.134 1.00 83.75 105 GLN A N 1
ATOM 806 C CA . GLN A 1 105 ? -11.925 -8.217 2.051 1.00 83.75 105 GLN A CA 1
ATOM 807 C C . GLN A 1 105 ? -11.680 -7.137 1.000 1.00 83.75 105 GLN A C 1
ATOM 809 O O . GLN A 1 105 ? -11.313 -6.018 1.346 1.00 83.75 105 GLN A O 1
ATOM 814 N N . GLU A 1 106 ? -11.942 -7.447 -0.269 1.00 81.38 106 GLU A N 1
ATOM 815 C CA . GLU A 1 106 ? -11.770 -6.494 -1.377 1.00 81.38 106 GLU A CA 1
ATOM 816 C C . GLU A 1 106 ? -12.593 -5.213 -1.173 1.00 81.38 106 GLU A C 1
ATOM 818 O O . GLU A 1 106 ? -12.125 -4.124 -1.476 1.00 81.38 106 GLU A O 1
ATOM 823 N N . GLU A 1 107 ? -13.776 -5.327 -0.565 1.00 82.25 107 GLU A N 1
ATOM 824 C CA . GLU A 1 107 ? -14.671 -4.206 -0.241 1.00 82.25 107 GLU A CA 1
ATOM 825 C C . GLU A 1 107 ? -14.085 -3.234 0.797 1.00 82.25 107 GLU A C 1
ATOM 827 O O . GLU A 1 107 ? -14.539 -2.098 0.915 1.00 82.25 107 GLU A O 1
ATOM 832 N N . GLN A 1 108 ? -13.101 -3.685 1.578 1.00 82.94 108 GLN A N 1
ATOM 833 C CA . GLN A 1 108 ? -12.456 -2.890 2.623 1.00 82.94 108 GLN A CA 1
ATOM 834 C C . GLN A 1 108 ? -11.199 -2.186 2.122 1.00 82.94 108 GLN A C 1
ATOM 836 O O . GLN A 1 108 ? -10.627 -1.396 2.871 1.00 82.94 108 GLN A O 1
ATOM 841 N N . VAL A 1 109 ? -10.746 -2.478 0.900 1.00 86.06 109 VAL A N 1
ATOM 842 C CA . VAL A 1 109 ? -9.512 -1.916 0.361 1.00 86.06 109 VAL A CA 1
ATOM 843 C C . VAL A 1 109 ? -9.830 -0.924 -0.749 1.00 86.06 109 VAL A C 1
ATOM 845 O O . VAL A 1 109 ? -10.485 -1.254 -1.734 1.00 86.06 109 VAL A O 1
ATOM 848 N N . VAL A 1 110 ? -9.325 0.295 -0.601 1.00 87.94 110 VAL A N 1
ATOM 849 C CA . VAL A 1 110 ? -9.519 1.390 -1.552 1.00 87.94 110 VAL A CA 1
ATOM 850 C C . VAL A 1 110 ? -8.183 1.745 -2.198 1.00 87.94 110 VAL A C 1
ATOM 852 O O . VAL A 1 110 ? -7.153 1.820 -1.530 1.00 87.94 110 VAL A O 1
ATOM 855 N N . PHE A 1 111 ? -8.196 1.951 -3.513 1.00 88.75 111 PHE A N 1
ATOM 856 C CA . PHE A 1 111 ? -6.998 2.189 -4.318 1.00 88.75 111 PHE A CA 1
ATOM 857 C C . PHE A 1 111 ? -6.995 3.620 -4.801 1.00 88.75 111 PHE A C 1
ATOM 859 O O . PHE A 1 111 ? -7.954 4.069 -5.426 1.00 88.75 111 PHE A O 1
ATOM 866 N N . VAL A 1 112 ? -5.893 4.311 -4.546 1.00 88.06 112 VAL A N 1
ATOM 867 C CA . VAL A 1 112 ? -5.671 5.674 -5.011 1.00 88.06 112 VAL A CA 1
ATOM 868 C C . VAL A 1 112 ? -4.430 5.663 -5.888 1.00 88.06 112 VAL A C 1
ATOM 870 O O . VAL A 1 112 ? -3.308 5.482 -5.415 1.00 88.06 112 VAL A O 1
ATOM 873 N N . ASP A 1 113 ? -4.640 5.824 -7.191 1.00 89.69 113 ASP A N 1
ATOM 874 C CA . ASP A 1 113 ? -3.543 5.887 -8.149 1.00 89.69 113 ASP A CA 1
ATOM 875 C C . ASP A 1 113 ? -2.957 7.303 -8.191 1.00 89.69 113 ASP A C 1
ATOM 877 O O . ASP A 1 113 ? -3.604 8.233 -8.682 1.00 89.69 113 ASP A O 1
ATOM 881 N N . SER A 1 114 ? -1.721 7.467 -7.713 1.00 86.75 114 SER A N 1
ATOM 882 C CA . SER A 1 114 ? -1.023 8.755 -7.741 1.00 86.75 114 SER A CA 1
ATOM 883 C C . SER A 1 114 ? -0.747 9.244 -9.166 1.00 86.75 114 SER A C 1
ATOM 885 O O . SER A 1 114 ? -0.663 10.448 -9.392 1.00 86.75 114 SER A O 1
ATOM 887 N N . ALA A 1 115 ? -0.708 8.354 -10.166 1.00 85.12 115 ALA A N 1
ATOM 888 C CA . ALA A 1 115 ? -0.534 8.745 -11.565 1.00 85.12 115 ALA A CA 1
ATOM 889 C C . ALA A 1 115 ? -1.723 9.552 -12.116 1.00 85.12 115 ALA A C 1
ATOM 891 O O . ALA A 1 115 ? -1.559 10.310 -13.075 1.00 85.12 115 ALA A O 1
ATOM 892 N N . LEU A 1 116 ? -2.911 9.394 -11.522 1.00 84.19 116 LEU A N 1
ATOM 893 C CA . LEU A 1 116 ? -4.117 10.129 -11.904 1.00 84.19 116 LEU A CA 1
ATOM 894 C C . LEU A 1 116 ? -4.258 11.461 -11.160 1.00 84.19 116 LEU A C 1
ATOM 896 O O . LEU A 1 116 ? -5.082 12.277 -11.562 1.00 84.19 116 LEU A O 1
ATOM 900 N N . LEU A 1 117 ? -3.452 11.696 -10.121 1.00 83.19 117 LEU A N 1
ATOM 901 C CA . LEU A 1 117 ? -3.478 12.894 -9.282 1.00 83.19 117 LEU A CA 1
ATOM 902 C C . LEU A 1 117 ? -2.489 13.945 -9.800 1.00 83.19 117 LEU A C 1
ATOM 904 O O . LEU A 1 117 ? -1.499 14.280 -9.157 1.00 83.19 117 LEU A O 1
ATOM 908 N N . MET A 1 118 ? -2.752 14.469 -10.998 1.00 78.44 118 MET A N 1
ATOM 909 C CA . MET A 1 118 ? -1.843 15.408 -11.673 1.00 78.44 118 MET A CA 1
ATOM 910 C C . MET A 1 118 ? -2.085 16.882 -11.321 1.00 78.44 118 MET A C 1
ATOM 912 O O . MET A 1 118 ? -1.407 17.764 -11.849 1.00 78.44 118 MET A O 1
ATOM 916 N N . SER A 1 119 ? -3.080 17.189 -10.490 1.00 85.06 119 SER A N 1
ATOM 917 C CA . SER A 1 119 ? -3.440 18.561 -10.109 1.00 85.06 119 SER A CA 1
ATOM 918 C C . SER A 1 119 ? -3.775 18.648 -8.625 1.00 85.06 119 SER A C 1
ATOM 920 O O . SER A 1 119 ? -4.370 17.721 -8.079 1.00 85.06 119 SER A O 1
ATOM 922 N N . ASP A 1 120 ? -3.459 19.780 -7.993 1.00 84.50 120 ASP A N 1
ATOM 923 C CA . ASP A 1 120 ? -3.721 20.009 -6.566 1.00 84.50 120 ASP A CA 1
ATOM 924 C C . ASP A 1 120 ? -5.203 19.833 -6.194 1.00 84.50 120 ASP A C 1
ATOM 926 O O . ASP A 1 120 ? -5.502 19.233 -5.167 1.00 84.50 120 ASP A O 1
ATOM 930 N N . ASP A 1 121 ? -6.140 20.256 -7.054 1.00 86.88 121 ASP A N 1
ATOM 931 C CA . ASP A 1 121 ? -7.580 20.033 -6.843 1.00 86.88 121 ASP A CA 1
ATOM 932 C C . ASP A 1 121 ? -7.943 18.540 -6.745 1.00 86.88 121 ASP A C 1
ATOM 934 O O . ASP A 1 121 ? -8.798 18.155 -5.950 1.00 86.88 121 ASP A O 1
ATOM 938 N N . GLN A 1 122 ? -7.292 17.682 -7.539 1.00 86.56 122 GLN A N 1
ATOM 939 C CA . GLN A 1 122 ? -7.537 16.235 -7.521 1.00 86.56 122 GLN A CA 1
ATOM 940 C C . GLN A 1 122 ? -6.937 15.600 -6.273 1.00 86.56 122 GLN A C 1
ATOM 942 O O . GLN A 1 122 ? -7.589 14.776 -5.637 1.00 86.56 122 GLN A O 1
ATOM 947 N N . VAL A 1 123 ? -5.721 16.016 -5.902 1.00 87.19 123 VAL A N 1
ATOM 948 C CA . VAL A 1 123 ? -5.084 15.587 -4.653 1.00 87.19 123 VAL A CA 1
ATOM 949 C C . VAL A 1 123 ? -5.984 15.942 -3.475 1.00 87.19 123 VAL A C 1
ATOM 951 O O . VAL A 1 123 ? -6.295 15.068 -2.673 1.00 87.19 123 VAL A O 1
ATOM 954 N N . PHE A 1 124 ? -6.461 17.186 -3.404 1.00 88.50 124 PHE A N 1
ATOM 955 C CA . PHE A 1 124 ? -7.316 17.649 -2.314 1.00 88.50 124 PHE A CA 1
ATOM 956 C C . PHE A 1 124 ? -8.647 16.890 -2.260 1.00 88.50 124 PHE A C 1
ATOM 958 O O . PHE A 1 124 ? -9.023 16.405 -1.196 1.00 88.50 124 PHE A O 1
ATOM 965 N N . ALA A 1 125 ? -9.310 16.693 -3.404 1.00 88.25 125 ALA A N 1
ATOM 966 C CA . ALA A 1 125 ? -10.543 15.910 -3.470 1.00 88.25 125 ALA A CA 1
ATOM 967 C C . ALA A 1 125 ? -10.341 14.463 -2.984 1.00 88.25 125 ALA A C 1
ATOM 969 O O . ALA A 1 125 ? -11.149 13.955 -2.209 1.00 88.25 125 ALA A O 1
ATOM 970 N N . SER A 1 126 ? -9.245 13.808 -3.384 1.00 88.38 126 SER A N 1
ATOM 971 C CA . SER A 1 126 ? -8.920 12.457 -2.912 1.00 88.38 126 SER A CA 1
ATOM 972 C C . SER A 1 126 ? -8.581 12.421 -1.424 1.00 88.38 126 SER A C 1
ATOM 974 O O . SER A 1 126 ? -8.976 11.482 -0.739 1.00 88.38 126 SER A O 1
ATOM 976 N N . VAL A 1 127 ? -7.895 13.437 -0.895 1.00 88.31 127 VAL A N 1
ATOM 977 C CA . VAL A 1 127 ? -7.639 13.568 0.548 1.00 88.31 127 VAL A CA 1
ATOM 978 C C . VAL A 1 127 ? -8.950 13.684 1.322 1.00 88.31 127 VAL A C 1
ATOM 980 O O . VAL A 1 127 ? -9.142 12.964 2.301 1.00 88.31 127 VAL A O 1
ATOM 983 N N . GLU A 1 128 ? -9.866 14.551 0.886 1.00 87.94 128 GLU A N 1
ATOM 984 C CA . GLU A 1 128 ? -11.177 14.710 1.523 1.00 87.94 128 GLU A CA 1
ATOM 985 C C . GLU A 1 128 ? -11.992 13.416 1.476 1.00 87.94 128 GLU A C 1
ATOM 987 O O . GLU A 1 128 ? -12.648 13.068 2.458 1.00 87.94 128 GLU A O 1
ATOM 992 N N . GLU A 1 129 ? -11.918 12.675 0.370 1.00 87.44 129 GLU A N 1
ATOM 993 C CA . GLU A 1 129 ? -12.571 11.375 0.236 1.00 87.44 129 GLU A CA 1
ATOM 994 C C . GLU A 1 129 ? -11.997 10.359 1.235 1.00 87.44 129 GLU A C 1
ATOM 996 O O . GLU A 1 129 ? -12.749 9.750 1.996 1.00 87.44 129 GLU A O 1
ATOM 1001 N N . VAL A 1 130 ? -10.667 10.236 1.306 1.00 86.31 130 VAL A N 1
ATOM 1002 C CA . VAL A 1 130 ? -9.965 9.331 2.233 1.00 86.31 130 VAL A CA 1
ATOM 1003 C C . VAL A 1 130 ? -10.275 9.678 3.695 1.00 86.31 130 VAL A C 1
ATOM 1005 O O . VAL A 1 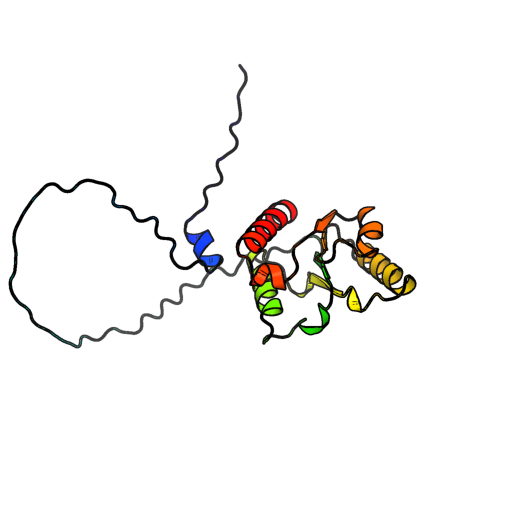130 ? -10.580 8.795 4.499 1.00 86.31 130 VAL A O 1
ATOM 1008 N N . ILE A 1 131 ? -10.266 10.962 4.054 1.00 85.19 131 ILE A N 1
ATOM 1009 C CA . ILE A 1 131 ? -10.631 11.408 5.407 1.00 85.19 131 ILE A CA 1
ATOM 1010 C C . ILE A 1 131 ? -12.122 11.149 5.675 1.00 85.19 131 ILE A C 1
ATOM 1012 O O . ILE A 1 131 ? -12.486 10.691 6.759 1.00 85.19 131 ILE A O 1
ATOM 1016 N N . GLY A 1 132 ? -12.988 11.389 4.688 1.00 84.06 132 GLY A N 1
ATOM 1017 C CA . GLY A 1 132 ? -14.430 11.156 4.775 1.00 84.06 132 GLY A CA 1
ATOM 1018 C C . GLY A 1 132 ? -14.805 9.688 4.994 1.00 84.06 132 GLY A C 1
ATOM 1019 O O . GLY A 1 132 ? -15.819 9.408 5.635 1.00 84.06 132 GLY A O 1
ATOM 1020 N N . MET A 1 133 ? -13.971 8.751 4.534 1.00 83.31 133 MET A N 1
ATOM 1021 C CA . MET A 1 133 ? -14.126 7.315 4.802 1.00 83.31 133 MET A CA 1
ATOM 1022 C C . MET A 1 133 ? -13.767 6.916 6.244 1.00 83.31 133 MET A C 1
ATOM 1024 O O . MET A 1 133 ? -14.058 5.790 6.648 1.00 83.31 133 MET A O 1
ATOM 1028 N N . GLY A 1 134 ? -13.162 7.811 7.033 1.00 82.75 134 GLY A N 1
ATOM 1029 C CA . GLY A 1 134 ? -12.774 7.530 8.418 1.00 82.75 134 GLY A CA 1
ATOM 1030 C C . GLY A 1 134 ? -11.612 6.542 8.524 1.00 82.75 134 GLY A C 1
ATOM 1031 O O . GLY A 1 134 ? -11.595 5.688 9.411 1.00 82.75 134 GLY A O 1
ATOM 1032 N N . ILE A 1 135 ? -10.666 6.621 7.591 1.00 84.56 135 ILE A N 1
ATOM 1033 C CA . ILE A 1 135 ? -9.513 5.726 7.542 1.00 84.56 135 ILE A CA 1
ATOM 1034 C C . ILE A 1 135 ? -8.484 6.150 8.584 1.00 84.56 135 ILE A C 1
ATOM 1036 O O . ILE A 1 135 ? -8.055 7.297 8.623 1.00 84.56 135 ILE A O 1
ATOM 1040 N N . GLU A 1 136 ? -8.048 5.200 9.403 1.00 83.69 136 GLU A N 1
ATOM 1041 C CA . GLU A 1 136 ? -7.008 5.434 10.412 1.00 83.69 136 GLU A CA 1
ATOM 1042 C C . GLU A 1 136 ? -5.608 5.105 9.884 1.00 83.69 136 GLU A C 1
ATOM 1044 O O . GLU A 1 136 ? -4.608 5.573 10.427 1.00 83.69 136 GLU A O 1
ATOM 1049 N N . ARG A 1 137 ? -5.529 4.266 8.843 1.00 86.00 137 ARG A N 1
ATOM 1050 C CA . ARG A 1 137 ? -4.291 3.631 8.385 1.00 86.00 137 ARG A CA 1
ATOM 1051 C C . ARG A 1 137 ? -4.211 3.614 6.873 1.00 86.00 137 ARG A C 1
ATOM 1053 O O . ARG A 1 137 ? -5.138 3.169 6.197 1.00 86.00 137 ARG A O 1
ATOM 1060 N N . LEU A 1 138 ? -3.063 4.016 6.354 1.00 88.69 138 LEU A N 1
ATOM 1061 C CA . LEU A 1 138 ? -2.826 4.130 4.928 1.00 88.69 138 LEU A CA 1
ATOM 1062 C C . LEU A 1 138 ? -1.502 3.480 4.542 1.00 88.69 138 LEU A C 1
ATOM 1064 O O . LEU A 1 138 ? -0.493 3.632 5.222 1.00 88.69 138 LEU A O 1
ATOM 1068 N N . LEU A 1 139 ? -1.505 2.762 3.428 1.00 89.94 139 LEU A N 1
ATOM 1069 C CA . LEU A 1 139 ? -0.323 2.179 2.812 1.00 89.94 139 LEU A CA 1
ATOM 1070 C C . LEU A 1 139 ? 0.088 3.076 1.649 1.00 89.94 139 LEU A C 1
ATOM 1072 O O . LEU A 1 139 ? -0.689 3.254 0.715 1.00 89.94 139 LEU A O 1
ATOM 1076 N N . SER A 1 140 ? 1.297 3.627 1.682 1.00 90.94 140 SER A N 1
ATOM 1077 C CA . SER A 1 140 ? 1.817 4.452 0.591 1.00 90.94 140 SER A CA 1
ATOM 1078 C C . SER A 1 140 ? 3.022 3.782 -0.054 1.00 90.94 140 SER A C 1
ATOM 1080 O O . SER A 1 140 ? 4.029 3.533 0.602 1.00 90.94 140 SER A O 1
ATOM 1082 N N . MET A 1 141 ? 2.921 3.466 -1.343 1.00 89.19 141 MET A N 1
ATOM 1083 C CA . MET A 1 141 ? 4.037 2.971 -2.156 1.00 89.19 141 MET A CA 1
ATOM 1084 C C . MET A 1 141 ? 4.880 4.098 -2.759 1.00 89.19 141 MET A C 1
ATOM 1086 O O . MET A 1 141 ? 5.938 3.843 -3.332 1.00 89.19 141 MET A O 1
ATOM 1090 N N . ASP A 1 142 ? 4.389 5.331 -2.667 1.00 86.31 142 ASP A N 1
ATOM 1091 C CA . ASP A 1 142 ? 4.953 6.510 -3.308 1.00 86.31 142 ASP A CA 1
ATOM 1092 C C . ASP A 1 142 ? 5.226 7.570 -2.240 1.00 86.31 142 ASP A C 1
ATOM 1094 O O . ASP A 1 142 ? 4.425 8.475 -2.023 1.00 86.31 142 ASP A O 1
ATOM 1098 N N . GLU A 1 143 ? 6.339 7.411 -1.513 1.00 80.19 143 GLU A N 1
ATOM 1099 C CA . GLU A 1 143 ? 6.694 8.242 -0.348 1.00 80.19 143 GLU A CA 1
ATOM 1100 C C . GLU A 1 143 ? 6.753 9.740 -0.681 1.00 80.19 143 GLU A C 1
ATOM 1102 O O . GLU A 1 143 ? 6.411 10.571 0.158 1.00 80.19 143 GLU A O 1
ATOM 1107 N N . GLY A 1 144 ? 7.147 10.084 -1.910 1.00 79.75 144 GLY A N 1
ATOM 1108 C CA . GLY A 1 144 ? 7.381 11.463 -2.337 1.00 79.75 144 GLY A CA 1
ATOM 1109 C C . GLY A 1 144 ? 6.136 12.228 -2.785 1.00 79.75 144 GLY A C 1
ATOM 1110 O O . GLY A 1 144 ? 6.264 13.388 -3.174 1.00 79.75 144 GLY A O 1
ATOM 1111 N N . HIS A 1 145 ? 4.954 11.607 -2.780 1.00 84.19 145 HIS A N 1
ATOM 1112 C CA . HIS A 1 145 ? 3.745 12.251 -3.283 1.00 84.19 145 HIS A CA 1
ATOM 1113 C C . HIS A 1 145 ? 3.145 13.235 -2.254 1.00 84.19 145 HIS A C 1
ATOM 1115 O O . HIS A 1 145 ? 2.993 12.864 -1.086 1.00 84.19 145 HIS A O 1
ATOM 1121 N N . PRO A 1 146 ? 2.713 14.451 -2.662 1.00 84.44 146 PRO A N 1
ATOM 1122 C CA . PRO A 1 146 ? 2.185 15.476 -1.746 1.00 84.44 146 PRO A CA 1
ATOM 1123 C C . PRO A 1 146 ? 0.948 15.023 -0.954 1.00 84.44 146 PRO A C 1
ATOM 1125 O O . PRO A 1 146 ? 0.698 15.507 0.146 1.00 84.44 146 PRO A O 1
ATOM 1128 N N . ILE A 1 147 ? 0.205 14.038 -1.473 1.00 86.25 147 ILE A N 1
ATOM 1129 C CA . ILE A 1 147 ? -0.939 13.431 -0.773 1.00 86.25 147 ILE A CA 1
ATOM 1130 C C . ILE A 1 147 ? -0.557 12.853 0.599 1.00 86.25 147 ILE A C 1
ATOM 1132 O O . ILE A 1 147 ? -1.362 12.890 1.529 1.00 86.25 147 ILE A O 1
ATOM 1136 N N . ASN A 1 148 ? 0.672 12.344 0.743 1.00 86.81 148 ASN A N 1
ATOM 1137 C CA . ASN A 1 148 ? 1.134 11.770 2.001 1.00 86.81 148 ASN A CA 1
ATOM 1138 C C . ASN A 1 148 ? 1.329 12.859 3.057 1.00 86.81 148 ASN A C 1
ATOM 1140 O O . ASN A 1 148 ? 0.977 12.661 4.215 1.00 86.81 148 ASN A O 1
ATOM 1144 N N . GLU A 1 149 ? 1.862 14.020 2.667 1.00 85.44 149 GLU A N 1
ATOM 1145 C CA . GLU A 1 149 ? 2.065 15.135 3.594 1.00 85.44 149 GLU A CA 1
ATOM 1146 C C . GLU A 1 149 ? 0.725 15.599 4.167 1.00 85.44 149 GLU A C 1
ATOM 1148 O O . GLU A 1 149 ? 0.593 15.727 5.383 1.00 85.44 149 GLU A O 1
ATOM 1153 N N . THR A 1 150 ? -0.295 15.749 3.319 1.00 85.44 150 THR A N 1
ATOM 1154 C CA . THR A 1 150 ? -1.628 16.184 3.759 1.00 85.44 150 THR A CA 1
ATOM 1155 C C . THR A 1 150 ? -2.331 15.143 4.636 1.00 85.44 150 THR A C 1
ATOM 1157 O O . THR A 1 150 ? -2.965 15.497 5.626 1.00 85.44 150 THR A O 1
ATOM 1160 N N . LEU A 1 151 ? -2.209 13.848 4.324 1.00 86.19 151 LEU A N 1
ATOM 1161 C CA . LEU A 1 151 ? -2.858 12.787 5.110 1.00 86.19 151 LEU A CA 1
ATOM 1162 C C . LEU A 1 151 ? -2.137 12.482 6.431 1.00 86.19 151 LEU A C 1
ATOM 1164 O O . LEU A 1 151 ? -2.760 11.971 7.364 1.00 86.19 151 LEU A O 1
ATOM 1168 N N . SER A 1 152 ? -0.855 12.839 6.550 1.00 85.12 152 SER A N 1
ATOM 1169 C CA . SER A 1 152 ? -0.057 12.587 7.757 1.00 85.12 152 SER A CA 1
ATOM 1170 C C . SER A 1 152 ? -0.543 13.341 9.004 1.00 85.12 152 SER A C 1
ATOM 1172 O O . SER A 1 152 ? -0.169 12.983 10.120 1.00 85.12 152 SER A O 1
ATOM 1174 N N . GLU A 1 153 ? -1.404 14.353 8.841 1.00 80.56 153 GLU A N 1
ATOM 1175 C CA . GLU A 1 153 ? -1.974 15.125 9.953 1.00 80.56 153 GLU A CA 1
ATOM 1176 C C . GLU A 1 153 ? -3.028 14.354 10.766 1.00 80.56 153 GLU A C 1
ATOM 1178 O O . GLU A 1 153 ? -3.295 14.708 11.917 1.00 80.56 153 GLU A O 1
ATOM 1183 N N . GLY A 1 154 ? -3.623 13.298 10.202 1.00 78.38 154 GLY A N 1
ATOM 1184 C CA . GLY A 1 154 ? -4.712 12.555 10.850 1.00 78.38 154 GLY A CA 1
ATOM 1185 C C . GLY A 1 154 ? -4.723 11.047 10.612 1.00 78.38 154 GLY A C 1
ATOM 1186 O O . GLY A 1 154 ? -5.513 10.354 11.250 1.00 78.38 154 GLY A O 1
ATOM 1187 N N . VAL A 1 155 ? -3.860 10.535 9.731 1.00 85.88 155 VAL A N 1
ATOM 1188 C CA . VAL A 1 155 ? -3.821 9.126 9.323 1.00 85.88 155 VAL A CA 1
ATOM 1189 C C . VAL A 1 155 ? -2.413 8.573 9.525 1.00 85.88 155 VAL A C 1
ATOM 1191 O O . VAL A 1 155 ? -1.419 9.233 9.217 1.00 85.88 155 VAL A O 1
ATOM 1194 N N . GLU A 1 156 ? -2.305 7.344 10.031 1.00 86.94 156 GLU A N 1
ATOM 1195 C CA . GLU A 1 156 ? -1.019 6.653 10.119 1.00 86.94 156 GLU A CA 1
ATOM 1196 C C . GLU A 1 156 ? -0.616 6.143 8.730 1.00 86.94 156 GLU A C 1
ATOM 1198 O O . GLU A 1 156 ? -1.219 5.212 8.192 1.00 86.94 156 GLU A O 1
ATOM 1203 N N . ILE A 1 157 ? 0.404 6.768 8.140 1.00 88.31 157 ILE A N 1
ATOM 1204 C CA . ILE A 1 157 ? 0.929 6.397 6.825 1.00 88.31 157 ILE A CA 1
ATOM 1205 C C . ILE A 1 157 ? 2.090 5.422 6.995 1.00 88.31 157 ILE A C 1
ATOM 1207 O O . ILE A 1 157 ? 3.087 5.722 7.653 1.00 88.31 157 ILE A O 1
ATOM 1211 N N . LEU A 1 158 ? 1.982 4.270 6.342 1.00 88.81 158 LEU A N 1
ATOM 1212 C CA . LEU A 1 158 ? 3.046 3.290 6.231 1.00 88.81 158 LEU A CA 1
ATOM 1213 C C . LEU A 1 158 ? 3.649 3.338 4.831 1.00 88.81 158 LEU A C 1
ATOM 1215 O O . LEU A 1 158 ? 3.029 2.875 3.870 1.00 88.81 158 LEU A O 1
ATOM 1219 N N . THR A 1 159 ? 4.883 3.834 4.729 1.00 88.81 159 THR A N 1
ATOM 1220 C CA . THR A 1 159 ? 5.640 3.706 3.487 1.00 88.81 159 THR A CA 1
ATOM 1221 C C . THR A 1 159 ? 5.996 2.245 3.248 1.00 88.81 159 THR A C 1
ATOM 1223 O O . THR A 1 159 ? 6.650 1.590 4.066 1.00 88.81 159 THR A O 1
ATOM 1226 N N . VAL A 1 160 ? 5.599 1.734 2.092 1.00 89.25 160 VAL A N 1
ATOM 1227 C CA . VAL A 1 160 ? 5.857 0.367 1.658 1.00 89.25 160 VAL A CA 1
ATOM 1228 C C . VAL A 1 160 ? 6.604 0.357 0.323 1.00 89.25 160 VAL A C 1
ATOM 1230 O O . VAL A 1 160 ? 6.442 1.262 -0.488 1.00 89.25 160 VAL A O 1
ATOM 1233 N N . PRO A 1 161 ? 7.456 -0.649 0.069 1.00 88.19 161 PRO A N 1
ATOM 1234 C CA . PRO A 1 161 ? 8.121 -0.774 -1.221 1.00 88.19 161 PRO A CA 1
ATOM 1235 C C . PRO A 1 161 ? 7.097 -1.028 -2.334 1.00 88.19 161 PRO A C 1
ATOM 1237 O O . PRO A 1 161 ? 6.079 -1.683 -2.110 1.00 88.19 161 PRO A O 1
ATOM 1240 N N . ASN A 1 162 ? 7.399 -0.547 -3.540 1.00 89.62 162 ASN A N 1
ATOM 1241 C CA . ASN A 1 162 ? 6.566 -0.765 -4.718 1.00 89.62 162 ASN A CA 1
ATOM 1242 C C . ASN A 1 162 ? 6.438 -2.259 -5.079 1.00 89.62 162 ASN A C 1
ATOM 1244 O O . ASN A 1 162 ? 7.228 -3.110 -4.650 1.00 89.62 162 ASN A O 1
ATOM 1248 N N . PHE A 1 163 ? 5.441 -2.589 -5.903 1.00 88.06 163 PHE A N 1
ATOM 1249 C CA . PHE A 1 163 ? 5.192 -3.973 -6.311 1.00 88.06 163 PHE A CA 1
ATOM 1250 C C . PHE A 1 163 ? 6.372 -4.612 -7.051 1.00 88.06 163 PHE A C 1
ATOM 1252 O O . PHE A 1 163 ? 6.657 -5.785 -6.820 1.00 88.06 163 PHE A O 1
ATOM 1259 N N . GLU A 1 164 ? 7.105 -3.855 -7.869 1.00 87.88 164 GLU A N 1
ATOM 1260 C CA . GLU A 1 164 ? 8.300 -4.359 -8.555 1.00 87.88 164 GLU A CA 1
ATOM 1261 C C . GLU A 1 164 ? 9.386 -4.804 -7.566 1.00 87.88 164 GLU A C 1
ATOM 1263 O O . GLU A 1 164 ? 9.921 -5.909 -7.689 1.00 87.88 164 GLU A O 1
ATOM 1268 N N . ALA A 1 165 ? 9.676 -3.996 -6.539 1.00 87.44 165 ALA A N 1
ATOM 1269 C CA . ALA A 1 165 ? 10.634 -4.360 -5.498 1.00 87.44 165 ALA A CA 1
ATOM 1270 C C . ALA A 1 165 ? 10.128 -5.533 -4.657 1.00 87.44 165 ALA A C 1
ATOM 1272 O O . ALA A 1 165 ? 10.909 -6.420 -4.315 1.00 87.44 165 ALA A O 1
ATOM 1273 N N . LEU A 1 166 ? 8.826 -5.588 -4.360 1.00 87.94 166 LEU A N 1
ATOM 1274 C CA . LEU A 1 166 ? 8.245 -6.740 -3.677 1.00 87.94 166 LEU A CA 1
ATOM 1275 C C . LEU A 1 166 ? 8.389 -8.016 -4.510 1.00 87.94 166 LEU A C 1
ATOM 1277 O O . LEU A 1 166 ? 8.704 -9.059 -3.951 1.00 87.94 166 LEU A O 1
ATOM 1281 N N . LEU A 1 167 ? 8.172 -7.975 -5.824 1.00 86.50 167 LEU A N 1
ATOM 1282 C CA . LEU A 1 167 ? 8.312 -9.147 -6.693 1.00 86.50 167 LEU A CA 1
ATOM 1283 C C . LEU A 1 167 ? 9.778 -9.563 -6.879 1.00 86.50 167 LEU A C 1
ATOM 1285 O O . LEU A 1 167 ? 10.060 -10.764 -6.897 1.00 86.50 167 LEU A O 1
ATOM 1289 N N . GLY A 1 168 ? 10.689 -8.594 -6.983 1.00 86.62 168 GLY A N 1
ATOM 1290 C CA . GLY A 1 168 ? 12.111 -8.819 -7.243 1.00 86.62 168 GLY A CA 1
ATOM 1291 C C . GLY A 1 168 ? 12.954 -9.168 -6.013 1.00 86.62 168 GLY A C 1
ATOM 1292 O O . GLY A 1 168 ? 13.927 -9.912 -6.149 1.00 86.62 168 GLY A O 1
ATOM 1293 N N . ASP A 1 169 ? 12.595 -8.678 -4.822 1.00 90.31 169 ASP A N 1
ATOM 1294 C CA . ASP A 1 169 ? 13.395 -8.839 -3.603 1.00 90.31 169 ASP A CA 1
ATOM 1295 C C . ASP A 1 169 ? 12.613 -9.521 -2.455 1.00 90.31 169 ASP A C 1
ATOM 1297 O O . ASP A 1 169 ? 11.653 -8.964 -1.907 1.00 90.31 169 ASP A O 1
ATOM 1301 N N . PRO A 1 170 ? 13.032 -10.721 -2.001 1.00 87.12 170 PRO A N 1
ATOM 1302 C CA . PRO A 1 170 ? 12.411 -11.380 -0.853 1.00 87.12 170 PRO A CA 1
ATOM 1303 C C . PRO A 1 170 ? 12.577 -10.600 0.461 1.00 87.12 170 PRO A C 1
ATOM 1305 O O . PRO A 1 170 ? 11.749 -10.753 1.368 1.00 87.12 170 PRO A O 1
ATOM 1308 N N . TYR A 1 171 ? 13.616 -9.768 0.596 1.00 89.88 171 TYR A N 1
ATOM 1309 C CA . TYR A 1 171 ? 13.793 -8.934 1.784 1.00 89.88 171 TYR A CA 1
ATOM 1310 C C . TYR A 1 171 ? 12.730 -7.830 1.855 1.00 89.88 171 TYR A C 1
ATOM 1312 O O . TYR A 1 171 ? 12.158 -7.611 2.928 1.00 89.88 171 TYR A O 1
ATOM 1320 N N . ALA A 1 172 ? 12.386 -7.216 0.718 1.00 88.25 172 ALA A N 1
ATOM 1321 C CA . ALA A 1 172 ? 11.299 -6.244 0.619 1.00 88.25 172 ALA A CA 1
ATOM 1322 C C . ALA A 1 172 ? 9.960 -6.839 1.087 1.00 88.25 172 ALA A C 1
ATOM 1324 O O . ALA A 1 172 ? 9.291 -6.238 1.931 1.00 88.25 172 ALA A O 1
ATOM 1325 N N . LYS A 1 173 ? 9.614 -8.064 0.652 1.00 88.88 173 LYS A N 1
ATOM 1326 C CA . LYS A 1 173 ? 8.404 -8.764 1.137 1.00 88.88 173 LYS A CA 1
ATOM 1327 C C . LYS A 1 173 ? 8.430 -8.959 2.646 1.00 88.88 173 LYS A C 1
ATOM 1329 O O . LYS A 1 173 ? 7.455 -8.658 3.329 1.00 88.88 173 LYS A O 1
ATOM 1334 N N . LYS A 1 174 ? 9.546 -9.454 3.188 1.00 88.06 174 LYS A N 1
ATOM 1335 C CA 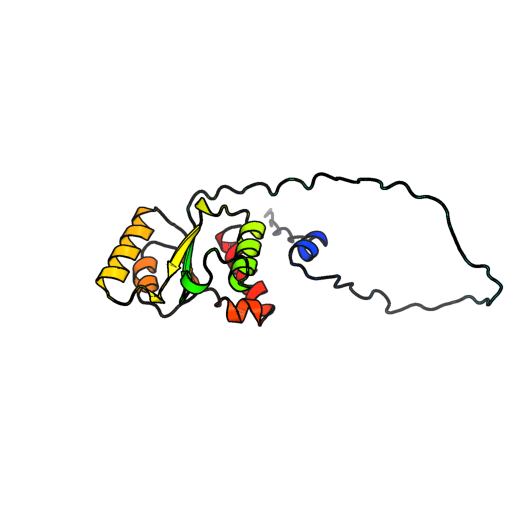. LYS A 1 174 ? 9.678 -9.676 4.634 1.00 88.06 174 LYS A CA 1
ATOM 1336 C C . LYS A 1 174 ? 9.486 -8.376 5.414 1.00 88.06 174 LYS A C 1
ATOM 1338 O O . LYS A 1 174 ? 8.778 -8.382 6.418 1.00 88.06 174 LYS A O 1
ATOM 1343 N N . SER A 1 175 ? 10.109 -7.290 4.960 1.00 88.50 175 SER A N 1
ATOM 1344 C CA . SER A 1 175 ? 9.970 -5.972 5.579 1.00 88.50 175 SER A CA 1
ATOM 1345 C C . SER A 1 175 ? 8.517 -5.497 5.547 1.00 88.50 175 SER A C 1
ATOM 1347 O O . SER A 1 175 ? 7.986 -5.116 6.587 1.00 88.50 175 SER A O 1
ATOM 1349 N N . PHE A 1 176 ? 7.849 -5.617 4.395 1.00 89.19 176 PHE A N 1
ATOM 1350 C CA . PHE A 1 176 ? 6.434 -5.284 4.242 1.00 89.19 176 PHE A CA 1
ATOM 1351 C C . PHE A 1 176 ? 5.559 -6.040 5.245 1.00 89.19 176 PHE A C 1
ATOM 1353 O O . PHE A 1 176 ? 4.863 -5.413 6.036 1.00 89.19 176 PHE A O 1
ATOM 1360 N N . TYR A 1 177 ? 5.652 -7.373 5.294 1.00 88.31 177 TYR A N 1
ATOM 1361 C CA . TYR A 1 177 ? 4.844 -8.170 6.222 1.00 88.31 177 TYR A CA 1
ATOM 1362 C C . TYR A 1 177 ? 5.131 -7.830 7.685 1.00 88.31 177 TYR A C 1
ATOM 1364 O O . TYR A 1 177 ? 4.211 -7.786 8.494 1.00 88.31 177 TYR A O 1
ATOM 1372 N N . GLN A 1 178 ? 6.389 -7.570 8.048 1.00 88.38 178 GLN A N 1
ATOM 1373 C CA . GLN A 1 178 ? 6.732 -7.175 9.416 1.00 88.38 178 GLN A CA 1
ATOM 1374 C C . GLN A 1 178 ? 6.148 -5.819 9.802 1.00 88.38 178 GLN A C 1
ATOM 1376 O O . GLN A 1 178 ? 5.774 -5.633 10.958 1.00 88.38 178 GLN A O 1
ATOM 1381 N N . GLN A 1 179 ? 6.101 -4.873 8.868 1.00 87.62 179 GLN A N 1
ATOM 1382 C CA . GLN A 1 179 ? 5.517 -3.558 9.104 1.00 87.62 179 GLN A CA 1
ATOM 1383 C C . GLN A 1 179 ? 3.991 -3.637 9.139 1.00 87.62 179 GLN A C 1
ATOM 1385 O O . GLN A 1 179 ? 3.383 -3.198 10.110 1.00 87.62 179 GLN A O 1
ATOM 1390 N N . ALA A 1 180 ? 3.385 -4.308 8.161 1.00 84.94 180 ALA A N 1
ATOM 1391 C CA . ALA A 1 180 ? 1.947 -4.522 8.112 1.00 84.94 180 ALA A CA 1
ATOM 1392 C C . ALA A 1 180 ? 1.435 -5.313 9.330 1.00 84.94 180 ALA A C 1
ATOM 1394 O O . ALA A 1 180 ? 0.396 -4.968 9.871 1.00 84.94 180 ALA A O 1
ATOM 1395 N N . LEU A 1 181 ? 2.181 -6.291 9.858 1.00 84.31 181 LEU A N 1
ATOM 1396 C CA . LEU A 1 181 ? 1.805 -6.981 11.102 1.00 84.31 181 LEU A CA 1
ATOM 1397 C C . LEU A 1 181 ? 1.857 -6.089 12.344 1.00 84.31 181 LEU A C 1
ATOM 1399 O O . LEU A 1 181 ? 1.094 -6.321 13.267 1.00 84.31 181 LEU A O 1
ATOM 1403 N N . LYS A 1 182 ? 2.747 -5.093 12.406 1.00 83.19 182 LYS A N 1
ATOM 1404 C CA . LYS A 1 182 ? 2.759 -4.147 13.537 1.00 83.19 182 LYS A CA 1
ATOM 1405 C C . LYS A 1 182 ? 1.552 -3.219 13.518 1.00 83.19 182 LYS A C 1
ATOM 1407 O O . LYS A 1 182 ? 1.153 -2.733 14.568 1.00 83.19 182 LYS A O 1
ATOM 1412 N N . LEU A 1 183 ? 1.048 -2.944 12.321 1.00 77.88 183 LEU A N 1
ATOM 1413 C CA . LEU A 1 183 ? -0.009 -1.976 12.088 1.00 77.88 183 LEU A CA 1
ATOM 1414 C C . LEU A 1 183 ? -1.386 -2.644 12.125 1.00 77.88 183 LEU A C 1
ATOM 1416 O O . LEU A 1 183 ? -2.301 -2.115 12.738 1.00 77.88 183 LEU A O 1
ATOM 1420 N N . PHE A 1 184 ? -1.527 -3.828 11.526 1.00 74.88 184 PHE A N 1
ATOM 1421 C CA . PHE A 1 184 ? -2.798 -4.539 11.352 1.00 74.88 184 PHE A CA 1
ATOM 1422 C C . PHE A 1 184 ? -2.949 -5.817 12.193 1.00 74.88 184 PHE A C 1
ATOM 1424 O O . PHE A 1 184 ? -4.040 -6.383 12.195 1.00 74.88 184 PHE A O 1
ATOM 1431 N N . GLY A 1 185 ? -1.892 -6.286 12.867 1.00 63.62 185 GLY A N 1
ATOM 1432 C CA . GLY A 1 185 ? -1.909 -7.477 13.732 1.00 63.62 185 GLY A CA 1
ATOM 1433 C C . GLY A 1 185 ? -2.072 -7.141 15.206 1.00 63.62 185 GLY A C 1
ATOM 1434 O O . GLY A 1 185 ? -2.821 -7.882 15.880 1.00 63.62 185 GLY A O 1
#